Protein AF-A0AA43K1E4-F1 (afdb_monomer_lite)

Sequence (197 aa):
INSNIDTAKVNEFQYQEQDDVAFSGDAFDSFEFHWQASVEESQSRRTTDNYVPTGTFVTAVITGGADANGGVSGQGDTSPIVFQTINQGILPNGEQSKLKNCTITGAVYGEISSSRGVARTNRMSCIHPNGDILDIPVNATVFNFGRNGIRGTTIMKNGKIVQMAGIAGILQGVGDAGKALAQTTTPTALGPSQSIN

InterPro domains:
  IPR005498 Type IV secretion system, VirB10/TraB/TrbI [PF03743] (51-189)

Foldseek 3Di:
DDDDDDDPDDDPPDDPPPPDDDDDPDDDDPPPPDPPPPPPPPPPPDDLAHDADPPWDFDKDWPADDDFAQDPCSVVVWAKTKIFTDAQIAGPPGDGHNRHGKMWIWTWHDHLVQQFIWTFTFWIWDQDPVRDIDIDGDGDFDDDPHDTGDHHDDDDPCVVVVVVVVVVVVVVVVVVVVQVVQWDWDDDPVGTDTDGD

pLDDT: mean 78.71, std 19.06, range [37.16, 97.75]

Structure (mmCIF, N/CA/C/O backbone):
data_AF-A0AA43K1E4-F1
#
_entry.id   AF-A0AA43K1E4-F1
#
loop_
_atom_site.group_PDB
_atom_site.id
_atom_site.type_symbol
_atom_site.label_atom_id
_atom_site.label_alt_id
_atom_site.label_comp_id
_atom_site.label_asym_id
_atom_site.label_entity_id
_atom_site.label_seq_id
_atom_site.pdbx_PDB_ins_code
_atom_site.Cartn_x
_atom_site.Cartn_y
_atom_site.Cartn_z
_atom_site.occupancy
_atom_site.B_iso_or_equiv
_atom_site.auth_seq_id
_atom_site.auth_comp_id
_atom_site.auth_asym_id
_atom_site.auth_atom_id
_atom_site.pdbx_PDB_model_num
ATOM 1 N N . ILE A 1 1 ? -27.049 -52.211 -7.136 1.00 38.72 1 ILE A N 1
ATOM 2 C CA . ILE A 1 1 ? -25.935 -51.356 -7.609 1.00 38.72 1 ILE A CA 1
ATOM 3 C C . ILE A 1 1 ? -26.463 -49.932 -7.616 1.00 38.72 1 ILE A C 1
ATOM 5 O O . ILE A 1 1 ? -27.485 -49.689 -8.241 1.00 38.72 1 ILE A O 1
ATOM 9 N N . ASN A 1 2 ? -25.842 -49.065 -6.818 1.00 38.34 2 ASN A N 1
ATOM 10 C CA . ASN A 1 2 ? -26.151 -47.640 -6.704 1.00 38.34 2 ASN A CA 1
ATOM 11 C C . ASN A 1 2 ? -25.855 -46.894 -8.009 1.00 38.34 2 ASN A C 1
ATOM 13 O O . ASN A 1 2 ? -24.824 -47.172 -8.617 1.00 38.34 2 ASN A O 1
ATOM 17 N N . SER A 1 3 ? -26.638 -45.856 -8.307 1.00 40.12 3 SER A N 1
ATOM 18 C CA . SER A 1 3 ? -26.100 -44.537 -8.678 1.00 40.12 3 SER A CA 1
ATOM 19 C C . SER A 1 3 ? -27.209 -43.482 -8.692 1.00 40.12 3 SER A C 1
ATOM 21 O O . SER A 1 3 ? -28.172 -43.586 -9.445 1.00 40.12 3 SER A O 1
ATOM 23 N N . ASN A 1 4 ? -27.024 -42.482 -7.832 1.00 42.44 4 ASN A N 1
ATOM 24 C CA . ASN A 1 4 ? -27.695 -41.186 -7.790 1.00 42.44 4 ASN A CA 1
ATOM 25 C C . ASN A 1 4 ? -27.684 -40.468 -9.153 1.00 42.44 4 ASN A C 1
ATOM 27 O O . ASN A 1 4 ? -26.753 -40.693 -9.924 1.00 42.44 4 ASN A O 1
ATOM 31 N N . ILE A 1 5 ? -28.628 -39.536 -9.359 1.00 43.25 5 ILE A N 1
ATOM 32 C CA . ILE A 1 5 ? -28.413 -38.112 -9.723 1.00 43.25 5 ILE A CA 1
ATOM 33 C C . ILE A 1 5 ? -29.683 -37.520 -10.386 1.00 43.25 5 ILE A C 1
ATOM 35 O O . ILE A 1 5 ? -30.183 -38.031 -11.381 1.00 43.25 5 ILE A O 1
ATOM 39 N N . ASP A 1 6 ? -30.150 -36.425 -9.779 1.00 47.50 6 ASP A N 1
ATOM 40 C CA . ASP A 1 6 ? -30.900 -35.274 -10.306 1.00 47.50 6 ASP A CA 1
ATOM 41 C C . ASP A 1 6 ? -32.267 -35.422 -10.989 1.00 47.50 6 ASP A C 1
ATOM 43 O O . ASP A 1 6 ? -32.388 -35.616 -12.196 1.00 47.50 6 ASP A O 1
ATOM 47 N N . THR A 1 7 ? -33.315 -35.063 -10.236 1.00 44.91 7 THR A N 1
ATOM 48 C CA . THR A 1 7 ? -34.358 -34.130 -10.727 1.00 44.91 7 THR A CA 1
ATOM 49 C C . THR A 1 7 ? -35.096 -33.423 -9.579 1.00 44.91 7 THR A C 1
ATOM 51 O O . THR A 1 7 ? -36.305 -33.237 -9.603 1.00 44.91 7 THR A O 1
ATOM 54 N N . ALA A 1 8 ? -34.376 -32.988 -8.542 1.00 44.41 8 ALA A N 1
ATOM 55 C CA . ALA A 1 8 ? -34.944 -32.151 -7.482 1.00 44.41 8 ALA A CA 1
ATOM 56 C C . ALA A 1 8 ? -34.732 -30.660 -7.797 1.00 44.41 8 ALA A C 1
ATOM 58 O O . ALA A 1 8 ? -34.004 -29.989 -7.079 1.00 44.41 8 ALA A O 1
ATOM 59 N N . LYS A 1 9 ? -35.307 -30.158 -8.901 1.00 51.56 9 LYS A N 1
ATOM 60 C CA . LYS A 1 9 ? -35.463 -28.714 -9.191 1.00 51.56 9 LYS A CA 1
ATOM 61 C C . LYS A 1 9 ? -36.502 -28.463 -10.284 1.00 51.56 9 LYS A C 1
ATOM 63 O O . LYS A 1 9 ? -36.164 -27.955 -11.343 1.00 51.56 9 LYS A O 1
ATOM 68 N N . VAL A 1 10 ? -37.767 -28.777 -10.034 1.00 48.47 10 VAL A N 1
ATOM 69 C CA . VAL A 1 10 ? -38.893 -28.090 -10.688 1.00 48.47 10 VAL A CA 1
ATOM 70 C C . VAL A 1 10 ? -40.085 -28.241 -9.742 1.00 48.47 10 VAL A C 1
ATOM 72 O O . VAL A 1 10 ? -40.329 -29.359 -9.307 1.00 48.47 10 VAL A O 1
ATOM 75 N N . ASN A 1 11 ? -40.800 -27.155 -9.437 1.00 45.56 11 ASN A N 1
ATOM 76 C CA . ASN A 1 11 ? -42.054 -27.080 -8.651 1.00 45.56 11 ASN A CA 1
ATOM 77 C C . ASN A 1 11 ? -41.969 -26.462 -7.246 1.00 45.56 11 ASN A C 1
ATOM 79 O O . ASN A 1 11 ? -42.613 -26.945 -6.323 1.00 45.56 11 ASN A O 1
ATOM 83 N N . GLU A 1 12 ? -41.289 -25.325 -7.098 1.00 47.53 12 GLU A N 1
ATOM 84 C CA . GLU A 1 12 ? -41.555 -24.426 -5.962 1.00 47.53 12 GLU A CA 1
ATOM 85 C C . GLU A 1 12 ? -41.730 -22.978 -6.446 1.00 47.53 12 GLU A C 1
ATOM 87 O O . GLU A 1 12 ? -41.020 -22.062 -6.059 1.00 47.53 12 GLU A O 1
ATOM 92 N N . PHE A 1 13 ? -42.666 -22.795 -7.382 1.00 46.16 13 PHE A N 1
ATOM 93 C CA . PHE A 1 13 ? -43.252 -21.496 -7.751 1.00 46.16 13 PHE A CA 1
ATOM 94 C C . PHE A 1 13 ? -44.750 -21.663 -8.055 1.00 46.16 13 PHE A C 1
ATOM 96 O O . PHE A 1 13 ? -45.282 -21.083 -9.000 1.00 46.16 13 PHE A O 1
ATOM 103 N N . GLN A 1 14 ? -45.436 -22.523 -7.303 1.00 37.16 14 GLN A N 1
ATOM 104 C CA . GLN A 1 14 ? -46.893 -22.606 -7.351 1.00 37.16 14 GLN A CA 1
ATOM 105 C C . GLN A 1 14 ? -47.424 -21.768 -6.191 1.00 37.16 14 GLN A C 1
ATOM 107 O O . GLN A 1 14 ? -47.248 -22.124 -5.029 1.00 37.16 14 GLN A O 1
ATOM 112 N N . TYR A 1 15 ? -48.020 -20.625 -6.521 1.00 47.44 15 TYR A N 1
ATOM 113 C CA . TYR A 1 15 ? -48.867 -19.883 -5.598 1.00 47.44 15 TYR A CA 1
ATOM 114 C C . TYR A 1 15 ? -50.029 -20.814 -5.236 1.00 47.44 15 TYR A C 1
ATOM 116 O O . TYR A 1 15 ? -50.791 -21.201 -6.120 1.00 47.44 15 TYR A O 1
ATOM 124 N N . GLN A 1 16 ? -50.122 -21.248 -3.978 1.00 45.62 16 GLN A N 1
ATOM 125 C CA . GLN A 1 16 ? -51.348 -21.879 -3.505 1.00 45.62 16 GLN A CA 1
ATOM 126 C C . GLN A 1 16 ? -52.361 -20.751 -3.327 1.00 45.62 16 GLN A C 1
ATOM 128 O O . GLN A 1 16 ? -52.255 -19.974 -2.379 1.00 45.62 16 GLN A O 1
ATOM 133 N N . GLU A 1 17 ? -53.291 -20.616 -4.276 1.00 47.84 17 GLU A N 1
ATOM 134 C CA . GLU A 1 17 ? -54.529 -19.884 -4.021 1.00 47.84 17 GLU A CA 1
ATOM 135 C C . GLU A 1 17 ? -55.158 -20.504 -2.774 1.00 47.84 17 GLU A C 1
ATOM 137 O O . GLU A 1 17 ? -55.400 -21.708 -2.703 1.00 47.84 17 GLU A O 1
ATOM 142 N N . GLN A 1 18 ? -55.287 -19.690 -1.733 1.00 51.44 18 GLN A N 1
ATOM 143 C CA . GLN A 1 18 ? -55.872 -20.105 -0.474 1.00 51.44 18 GLN A CA 1
ATOM 144 C C . GLN A 1 18 ? -57.382 -20.208 -0.712 1.00 51.44 18 GLN A C 1
ATOM 146 O O . GLN A 1 18 ? -58.071 -19.191 -0.751 1.00 51.44 18 GLN A O 1
ATOM 151 N N . ASP A 1 19 ? -57.855 -21.432 -0.955 1.00 42.94 19 ASP A N 1
ATOM 152 C CA . ASP A 1 19 ? -59.267 -21.743 -1.171 1.00 42.94 19 ASP A CA 1
ATOM 153 C C . ASP A 1 19 ? -60.131 -21.236 0.001 1.00 42.94 19 ASP A C 1
ATOM 155 O O . ASP A 1 19 ? -59.928 -21.603 1.160 1.00 42.94 19 ASP A O 1
ATOM 159 N N . ASP A 1 20 ? -61.085 -20.376 -0.358 1.00 50.62 20 ASP A N 1
ATOM 160 C CA . ASP A 1 20 ? -62.376 -20.085 0.269 1.00 50.62 20 ASP A CA 1
ATOM 161 C C . ASP A 1 20 ? -62.483 -20.178 1.801 1.00 50.62 20 ASP A C 1
ATOM 163 O O . ASP A 1 20 ? -62.858 -21.205 2.374 1.00 50.62 20 ASP A O 1
ATOM 167 N N . VAL A 1 21 ? -62.345 -19.031 2.474 1.00 49.06 21 VAL A N 1
ATOM 168 C CA . VAL A 1 21 ? -62.932 -18.841 3.810 1.00 49.06 21 VAL A CA 1
ATOM 169 C C . VAL A 1 21 ? -64.286 -18.151 3.654 1.00 49.06 21 VAL A C 1
ATOM 171 O O . VAL A 1 21 ? -64.379 -16.976 3.304 1.00 49.06 21 VAL A O 1
ATOM 174 N N . ALA A 1 22 ? -65.358 -18.913 3.874 1.00 48.06 22 ALA A N 1
ATOM 175 C CA . ALA A 1 22 ? -66.733 -18.433 3.807 1.00 48.06 22 ALA A CA 1
ATOM 176 C C . ALA A 1 22 ? -66.974 -17.283 4.804 1.00 48.06 22 ALA A C 1
ATOM 178 O O . ALA A 1 22 ? -66.855 -17.457 6.017 1.00 48.06 22 ALA A O 1
ATOM 179 N N . PHE A 1 23 ? -67.353 -16.111 4.292 1.00 47.28 23 PHE A N 1
ATOM 180 C CA . PHE A 1 23 ? -67.726 -14.952 5.100 1.00 47.28 23 PHE A CA 1
ATOM 181 C C . PHE A 1 23 ? -69.110 -15.148 5.743 1.00 47.28 23 PHE A C 1
ATOM 183 O O . PHE A 1 23 ? -70.106 -15.300 5.033 1.00 47.28 23 PHE A O 1
ATOM 190 N N . SER A 1 24 ? -69.202 -15.055 7.075 1.00 51.06 24 SER A N 1
ATOM 191 C CA . SER A 1 24 ? -70.458 -14.709 7.755 1.00 51.06 24 SER A CA 1
ATOM 192 C C . SER A 1 24 ? -70.462 -13.211 8.051 1.00 51.06 24 SER A C 1
ATOM 194 O O . SER A 1 24 ? -69.537 -12.711 8.691 1.00 51.06 24 SER A O 1
ATOM 196 N N . GLY A 1 25 ? -71.485 -12.498 7.574 1.00 54.50 25 GLY A N 1
ATOM 197 C CA . GLY A 1 25 ? -71.671 -11.072 7.840 1.00 54.50 25 GLY A CA 1
ATOM 198 C C . GLY A 1 25 ? -71.693 -10.770 9.341 1.00 54.50 25 GLY A C 1
ATOM 199 O O . GLY A 1 25 ? -72.288 -11.530 10.098 1.00 54.50 25 GLY A O 1
ATOM 200 N N . ASP A 1 26 ? -71.032 -9.669 9.712 1.00 54.19 26 ASP A N 1
ATOM 201 C CA . ASP A 1 26 ? -70.946 -9.029 11.042 1.00 54.19 26 ASP A CA 1
ATOM 202 C C . ASP A 1 26 ? -69.597 -9.102 11.786 1.00 54.19 26 ASP A C 1
ATOM 204 O O . ASP A 1 26 ? -69.543 -8.849 12.988 1.00 54.19 26 ASP A O 1
ATOM 208 N N . ALA A 1 27 ? -68.473 -9.316 11.095 1.00 49.31 27 ALA A N 1
ATOM 209 C CA . ALA A 1 27 ? -67.148 -9.102 11.691 1.00 49.31 27 ALA A CA 1
ATOM 210 C C . ALA A 1 27 ? -66.290 -8.124 10.873 1.00 49.31 27 ALA A C 1
ATOM 212 O O . ALA A 1 27 ? -66.043 -8.332 9.686 1.00 49.31 27 ALA A O 1
ATOM 213 N N . PHE A 1 28 ? -65.812 -7.059 11.526 1.00 45.66 28 PHE A N 1
ATOM 214 C CA . PHE A 1 28 ? -64.661 -6.292 11.053 1.00 45.66 28 PHE A CA 1
ATOM 215 C C . PHE A 1 28 ? -63.404 -7.090 11.405 1.00 45.66 28 PHE A C 1
ATOM 217 O O . PHE A 1 28 ? -63.053 -7.181 12.580 1.00 45.66 28 PHE A O 1
ATOM 224 N N . ASP A 1 29 ? -62.749 -7.677 10.407 1.00 48.00 29 ASP A N 1
ATOM 225 C CA . ASP A 1 29 ? -61.463 -8.344 10.602 1.00 48.00 29 ASP A CA 1
ATOM 226 C C . ASP A 1 29 ? -60.344 -7.300 10.495 1.00 48.00 29 ASP A C 1
ATOM 228 O O . ASP A 1 29 ? -60.028 -6.793 9.415 1.00 48.00 29 ASP A O 1
ATOM 232 N N . SER A 1 30 ? -59.798 -6.887 11.639 1.00 54.16 30 SER A N 1
ATOM 233 C CA . SER A 1 30 ? -58.588 -6.074 11.668 1.00 54.16 30 SER A CA 1
ATOM 234 C C . SER A 1 30 ? -57.401 -7.004 11.467 1.00 54.16 30 SER A C 1
ATOM 236 O O . SER A 1 30 ? -56.910 -7.607 12.421 1.00 54.16 30 SER A O 1
ATOM 238 N N . PHE A 1 31 ? -56.914 -7.106 10.235 1.00 53.62 31 PHE A N 1
ATOM 239 C CA . PHE A 1 31 ? -55.598 -7.679 10.003 1.00 53.62 31 PHE A CA 1
ATOM 240 C C . PHE A 1 31 ? -54.559 -6.729 10.613 1.00 53.62 31 PHE A C 1
ATOM 242 O O . PHE A 1 31 ? -54.219 -5.680 10.064 1.00 53.62 31 PHE A O 1
ATOM 249 N N . GLU A 1 32 ? -54.073 -7.069 11.803 1.00 51.00 32 GLU A N 1
ATOM 250 C CA . GLU A 1 32 ? -52.884 -6.434 12.348 1.00 51.00 32 GLU A CA 1
ATOM 251 C C . GLU A 1 32 ? -51.704 -6.923 11.507 1.00 51.00 32 GLU A C 1
ATOM 253 O O . GLU A 1 32 ? -51.297 -8.084 11.576 1.00 51.00 32 GLU A O 1
ATOM 258 N N . PHE A 1 33 ? -51.205 -6.043 10.634 1.00 44.28 33 PHE A N 1
ATOM 259 C CA . PHE A 1 33 ? -50.004 -6.289 9.843 1.00 44.28 33 PHE A CA 1
ATOM 260 C C . PHE A 1 33 ? -48.807 -6.427 10.790 1.00 44.28 33 PHE A C 1
ATOM 262 O O . PHE A 1 33 ? -48.067 -5.477 11.044 1.00 44.28 33 PHE A O 1
ATOM 269 N N . HIS A 1 34 ? -48.586 -7.633 11.299 1.00 43.53 34 HIS A N 1
ATOM 270 C CA . HIS A 1 34 ? -47.305 -8.001 11.867 1.00 43.53 34 HIS A CA 1
ATOM 271 C C . HIS A 1 34 ? -46.359 -8.305 10.714 1.00 43.53 34 HIS A C 1
ATOM 273 O O . HIS A 1 34 ? -46.338 -9.408 10.171 1.00 43.53 34 HIS A O 1
ATOM 279 N N . TRP A 1 35 ? -45.551 -7.308 10.355 1.00 55.84 35 TRP A N 1
ATOM 280 C CA . TRP A 1 35 ? -44.313 -7.548 9.627 1.00 55.84 35 TRP A CA 1
ATOM 281 C C . TRP A 1 35 ? -43.439 -8.479 10.474 1.00 55.84 35 TRP A C 1
ATOM 283 O O . TRP A 1 35 ? -42.699 -8.042 11.354 1.00 55.84 35 TRP A O 1
ATOM 293 N N . GLN A 1 36 ? -43.536 -9.784 10.233 1.00 57.44 36 GLN A N 1
ATOM 294 C CA . GLN A 1 36 ? -42.493 -10.715 10.629 1.00 57.44 36 GLN A CA 1
ATOM 295 C C . GLN A 1 36 ? -41.371 -10.518 9.624 1.00 57.44 36 GLN A C 1
ATOM 297 O O . GLN A 1 36 ? -41.364 -11.122 8.554 1.00 57.44 36 GLN A O 1
ATOM 302 N N . ALA A 1 37 ? -40.461 -9.599 9.953 1.00 48.97 37 ALA A N 1
ATOM 303 C CA . ALA A 1 37 ? -39.182 -9.504 9.276 1.00 48.97 37 ALA A CA 1
ATOM 304 C C . ALA A 1 37 ? -38.601 -10.921 9.213 1.00 48.97 37 ALA A C 1
ATOM 306 O O . ALA A 1 37 ? -38.343 -11.547 10.246 1.00 48.97 37 ALA A O 1
ATOM 307 N N . SER A 1 38 ? -38.470 -11.456 8.000 1.00 55.22 38 SER A N 1
ATOM 308 C CA . SER A 1 38 ? -37.772 -12.713 7.783 1.00 55.22 38 SER A CA 1
ATOM 309 C C . SER A 1 38 ? -36.372 -12.582 8.376 1.00 55.22 38 SER A C 1
ATOM 311 O O . SER A 1 38 ? -35.764 -11.514 8.322 1.00 55.22 38 SER A O 1
ATOM 313 N N . VAL A 1 39 ? -35.873 -13.677 8.935 1.00 55.81 39 VAL A N 1
ATOM 314 C CA . VAL A 1 39 ? -34.686 -13.842 9.800 1.00 55.81 39 VAL A CA 1
ATOM 315 C C . VAL A 1 39 ? -33.350 -13.311 9.208 1.00 55.81 39 VAL A C 1
ATOM 317 O O . VAL A 1 39 ? -32.292 -13.449 9.810 1.00 55.81 39 VAL A O 1
ATOM 320 N N . GLU A 1 40 ? -33.383 -12.662 8.045 1.00 56.00 40 GLU A N 1
ATOM 321 C CA . GLU A 1 40 ? -32.270 -12.053 7.310 1.00 56.00 40 GLU A CA 1
ATOM 322 C C . GLU A 1 40 ? -32.086 -10.541 7.596 1.00 56.00 40 GLU A C 1
ATOM 324 O O . GLU A 1 40 ? -31.028 -9.978 7.318 1.00 56.00 40 GLU A O 1
ATOM 329 N N . GLU A 1 41 ? -33.064 -9.872 8.224 1.00 49.34 41 GLU A N 1
ATOM 330 C CA . GLU A 1 41 ? -33.033 -8.420 8.495 1.00 49.34 41 GLU A CA 1
ATOM 331 C C . GLU A 1 41 ? -32.633 -8.051 9.938 1.00 49.34 41 GLU A C 1
ATOM 333 O O . GLU A 1 41 ? -32.866 -6.942 10.407 1.00 49.34 41 GLU A O 1
ATOM 338 N N . SER A 1 42 ? -31.956 -8.941 10.668 1.00 47.75 42 SER A N 1
ATOM 339 C CA . SER A 1 42 ? -31.134 -8.517 11.810 1.00 47.75 42 SER A CA 1
ATOM 340 C C . SER A 1 42 ? -29.688 -8.316 11.356 1.00 47.75 42 SER A C 1
ATOM 342 O O . SER A 1 42 ? -28.760 -8.931 11.886 1.00 47.75 42 SER A O 1
ATOM 344 N N . GLN A 1 43 ? -29.457 -7.457 10.357 1.00 60.03 43 GLN A N 1
ATOM 345 C CA . GLN A 1 43 ? -28.116 -6.904 10.181 1.00 60.03 43 GLN A CA 1
ATOM 346 C C . GLN A 1 43 ? -27.775 -6.192 11.486 1.00 60.03 43 GLN A C 1
ATOM 348 O O . GLN A 1 43 ? -28.353 -5.151 11.804 1.00 60.03 43 GLN A O 1
ATOM 353 N N . SER A 1 44 ? -26.881 -6.791 12.279 1.00 65.94 44 SER A N 1
ATOM 354 C CA . SER A 1 44 ? -26.400 -6.201 13.522 1.00 65.94 44 SER A CA 1
ATOM 355 C C . SER A 1 44 ? -26.070 -4.741 13.249 1.00 65.94 44 SER A C 1
ATOM 357 O O . SER A 1 44 ? -25.329 -4.451 12.303 1.00 65.94 44 SER A O 1
ATOM 359 N N . ARG A 1 45 ? -26.648 -3.828 14.035 1.00 81.06 45 ARG A N 1
ATOM 360 C CA . ARG A 1 45 ? -26.408 -2.391 13.895 1.00 81.06 45 ARG A CA 1
ATOM 361 C C . ARG A 1 45 ? -24.909 -2.156 13.694 1.00 81.06 45 ARG A C 1
ATOM 363 O O . ARG A 1 45 ? -24.099 -2.660 14.474 1.00 81.06 45 ARG A O 1
ATOM 370 N N . ARG A 1 46 ? -24.539 -1.424 12.641 1.00 86.00 46 ARG A N 1
ATOM 371 C CA . ARG A 1 46 ? -23.140 -1.039 12.422 1.00 86.00 46 ARG A CA 1
ATOM 372 C C . ARG A 1 46 ? -22.714 -0.127 13.565 1.00 86.00 46 ARG A C 1
ATOM 374 O O . ARG A 1 46 ? -23.355 0.890 13.823 1.00 86.00 46 ARG A O 1
ATOM 381 N N . THR A 1 47 ? -21.652 -0.510 14.244 1.00 86.25 47 THR A N 1
ATOM 382 C CA . THR A 1 47 ? -21.020 0.230 15.328 1.00 86.25 47 THR A CA 1
ATOM 383 C C . THR A 1 47 ? -19.549 0.435 14.993 1.00 86.25 47 THR A C 1
ATOM 385 O O . THR A 1 47 ? -18.999 -0.189 14.084 1.00 86.25 47 THR A O 1
ATOM 388 N N . THR A 1 48 ? -18.888 1.303 15.751 1.00 84.00 48 THR A N 1
ATOM 389 C CA . THR A 1 48 ? -17.434 1.501 15.670 1.00 84.00 48 THR A CA 1
ATOM 390 C C . THR A 1 48 ? -16.646 0.220 15.971 1.00 84.00 48 THR A C 1
ATOM 392 O O . THR A 1 48 ? -15.498 0.093 15.551 1.00 84.00 48 THR A O 1
ATOM 395 N N . ASP A 1 49 ? -17.262 -0.754 16.648 1.00 82.75 49 ASP A N 1
ATOM 396 C CA . ASP A 1 49 ? -16.641 -2.031 16.989 1.00 82.75 49 ASP A CA 1
ATOM 397 C C . ASP A 1 49 ? -16.663 -3.066 15.860 1.00 82.75 49 ASP A C 1
ATOM 399 O O . ASP A 1 49 ? -15.794 -3.937 15.849 1.00 82.75 49 ASP A O 1
ATOM 403 N N . ASN A 1 50 ? -17.638 -3.000 14.946 1.00 84.12 50 ASN A N 1
ATOM 404 C CA . ASN A 1 50 ? -17.873 -4.039 13.934 1.00 84.12 50 ASN A CA 1
ATOM 405 C C . ASN A 1 50 ? -17.827 -3.534 12.482 1.00 84.12 50 ASN A C 1
ATOM 407 O O . ASN A 1 50 ? -17.967 -4.334 11.556 1.00 84.12 50 ASN A O 1
ATOM 411 N N . TYR A 1 51 ? -17.645 -2.228 12.260 1.00 87.50 51 TYR A N 1
ATOM 412 C CA . TYR A 1 51 ? -17.684 -1.646 10.924 1.00 87.50 51 TYR A CA 1
ATOM 413 C C . TYR A 1 51 ? -16.659 -0.526 10.737 1.00 87.50 51 TYR A C 1
ATOM 415 O O . TYR A 1 51 ? -16.574 0.410 11.531 1.00 87.50 51 TYR A O 1
ATOM 423 N N . VAL A 1 52 ? -15.918 -0.596 9.628 1.00 91.06 52 VAL A N 1
ATOM 424 C CA . VAL A 1 52 ? -14.995 0.456 9.188 1.00 91.06 52 VAL A CA 1
ATOM 425 C C . VAL A 1 52 ? -15.626 1.204 8.008 1.00 91.06 52 VAL A C 1
ATOM 427 O O . VAL A 1 52 ? -15.615 0.691 6.887 1.00 91.06 52 VAL A O 1
ATOM 430 N N . PRO A 1 53 ? -16.205 2.397 8.223 1.00 91.31 53 PRO A N 1
ATOM 431 C CA . PRO A 1 53 ? -16.775 3.204 7.150 1.00 91.31 53 PRO A CA 1
ATOM 432 C C . PRO A 1 53 ? -15.721 3.753 6.182 1.00 91.31 53 PRO A C 1
ATOM 434 O O . PRO A 1 53 ? -14.545 3.937 6.516 1.00 91.31 53 PRO A O 1
ATOM 437 N N . THR A 1 54 ? -16.181 4.105 4.980 1.00 91.00 54 THR A N 1
ATOM 438 C CA . THR A 1 54 ? -15.408 4.887 4.009 1.00 91.00 54 THR A CA 1
ATOM 439 C C . THR A 1 54 ? -14.960 6.219 4.618 1.00 91.00 54 THR A C 1
ATOM 441 O O . THR A 1 54 ? -15.671 6.822 5.417 1.00 91.00 54 THR A O 1
ATOM 444 N N . GLY A 1 55 ? -13.768 6.684 4.239 1.00 89.31 55 GLY A N 1
ATOM 445 C CA . GLY 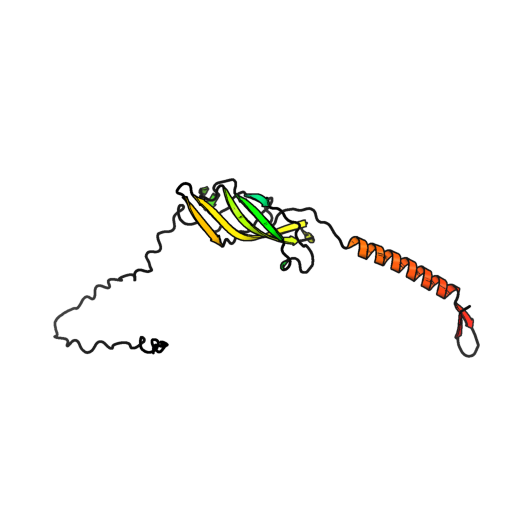A 1 55 ? -13.165 7.900 4.795 1.00 89.31 55 GLY A CA 1
ATOM 446 C C . GLY A 1 55 ? -12.323 7.658 6.049 1.00 89.31 55 GLY A C 1
ATOM 447 O O . GLY A 1 55 ? -11.618 8.566 6.482 1.00 89.31 55 GLY A O 1
ATOM 448 N N . THR A 1 56 ? -12.327 6.435 6.586 1.00 94.56 56 THR A N 1
ATOM 449 C CA . THR A 1 56 ? -11.349 6.017 7.595 1.00 94.56 56 THR A CA 1
ATOM 450 C C . THR A 1 56 ? -9.943 6.084 7.013 1.00 94.56 56 THR A C 1
ATOM 452 O O . THR A 1 56 ? -9.692 5.564 5.924 1.00 94.56 56 THR A O 1
ATOM 455 N N . PHE A 1 57 ? -9.010 6.682 7.750 1.00 95.12 57 PHE A N 1
ATOM 456 C CA . PHE A 1 57 ? -7.603 6.709 7.367 1.00 95.12 57 PHE A CA 1
ATOM 457 C C . PHE A 1 57 ? -6.723 6.148 8.479 1.00 95.12 57 PHE A C 1
ATOM 459 O O . PHE A 1 57 ? -6.993 6.303 9.668 1.00 95.12 57 PHE A O 1
ATOM 466 N N . VAL A 1 58 ? -5.648 5.480 8.079 1.00 96.56 58 VAL A N 1
ATOM 467 C CA . VAL A 1 58 ? -4.685 4.848 8.980 1.00 96.56 58 VAL A CA 1
ATOM 468 C C . VAL A 1 58 ? -3.285 5.131 8.461 1.00 96.56 58 VAL A C 1
ATOM 470 O O . VAL A 1 58 ? -3.050 5.155 7.250 1.00 96.56 58 VAL A O 1
ATOM 473 N N . THR A 1 59 ? -2.348 5.366 9.373 1.00 96.88 59 THR A N 1
ATOM 474 C CA . THR A 1 59 ? -0.943 5.517 8.997 1.00 96.88 59 THR A CA 1
ATOM 475 C C . THR A 1 59 ? -0.315 4.135 8.930 1.00 96.88 59 THR A C 1
ATOM 477 O O . THR A 1 59 ? -0.478 3.328 9.849 1.00 96.88 59 THR A O 1
ATOM 480 N N . ALA A 1 60 ? 0.429 3.866 7.861 1.00 96.69 60 ALA A N 1
ATOM 481 C CA . ALA A 1 60 ? 1.120 2.603 7.666 1.00 96.69 60 ALA A CA 1
ATOM 482 C C . ALA A 1 60 ? 2.567 2.814 7.215 1.00 96.69 60 ALA A C 1
ATOM 484 O O . ALA A 1 60 ? 2.896 3.808 6.567 1.00 96.69 60 ALA A O 1
ATOM 485 N N . VAL A 1 61 ? 3.419 1.855 7.563 1.00 96.88 61 VAL A N 1
ATOM 486 C CA . VAL A 1 61 ? 4.793 1.734 7.077 1.00 96.88 61 VAL A CA 1
ATOM 487 C C . VAL A 1 61 ? 4.854 0.655 6.005 1.00 96.88 61 VAL A C 1
ATOM 489 O O . VAL A 1 61 ? 4.112 -0.322 6.056 1.00 96.88 61 VAL A O 1
ATOM 492 N N . ILE A 1 62 ? 5.734 0.827 5.025 1.00 96.94 62 ILE A N 1
ATOM 493 C CA . ILE A 1 62 ? 5.970 -0.186 3.993 1.00 96.94 62 ILE A CA 1
ATOM 494 C C . ILE A 1 62 ? 6.940 -1.207 4.580 1.00 96.94 62 ILE A C 1
ATOM 496 O O . ILE A 1 62 ? 8.080 -0.863 4.884 1.00 96.94 62 ILE A O 1
ATOM 500 N N . THR A 1 63 ? 6.487 -2.443 4.762 1.00 96.62 63 THR A N 1
ATOM 501 C CA . THR A 1 63 ? 7.310 -3.540 5.294 1.00 96.62 63 THR A CA 1
ATOM 502 C C . THR A 1 63 ? 7.919 -4.394 4.191 1.00 96.62 63 THR A C 1
ATOM 504 O O . THR A 1 63 ? 9.014 -4.917 4.364 1.00 96.62 63 THR A O 1
ATOM 507 N N . GLY A 1 64 ? 7.250 -4.489 3.042 1.00 95.62 64 GLY A N 1
ATOM 508 C CA . GLY A 1 64 ? 7.778 -5.110 1.830 1.00 95.62 64 GLY A CA 1
ATOM 509 C C . GLY A 1 64 ? 7.631 -4.147 0.664 1.00 95.62 64 GLY A C 1
ATOM 510 O O . GLY A 1 64 ? 6.524 -3.969 0.166 1.00 95.62 64 GLY A O 1
ATOM 511 N N . GLY A 1 65 ? 8.723 -3.490 0.268 1.00 92.75 65 GLY A N 1
ATOM 512 C CA . GLY A 1 65 ? 8.756 -2.596 -0.891 1.00 92.75 65 GLY A CA 1
ATOM 513 C C . GLY A 1 65 ? 9.006 -3.346 -2.200 1.00 92.75 65 GLY A C 1
ATOM 514 O O . GLY A 1 65 ? 9.446 -4.493 -2.187 1.00 92.75 65 GLY A O 1
ATOM 515 N N . ALA A 1 66 ? 8.763 -2.679 -3.327 1.00 91.25 66 ALA A N 1
ATOM 516 C CA . ALA A 1 66 ? 9.071 -3.221 -4.643 1.00 91.25 66 ALA A CA 1
ATOM 517 C C . ALA A 1 66 ? 9.413 -2.130 -5.659 1.00 91.25 66 ALA A C 1
ATOM 519 O O . ALA A 1 66 ? 8.925 -1.000 -5.569 1.00 91.25 66 ALA A O 1
ATOM 520 N N . ASP A 1 67 ? 10.204 -2.511 -6.660 1.00 92.25 67 ASP A N 1
ATOM 521 C CA . ASP A 1 67 ? 10.403 -1.717 -7.867 1.00 92.25 67 ASP A CA 1
ATOM 522 C C . ASP A 1 67 ? 9.162 -1.840 -8.753 1.00 92.25 67 ASP A C 1
ATOM 524 O O . ASP A 1 67 ? 8.796 -2.932 -9.192 1.00 92.25 67 ASP A O 1
ATOM 528 N N . ALA A 1 68 ? 8.496 -0.716 -9.001 1.00 94.12 68 ALA A N 1
ATOM 529 C CA . ALA A 1 68 ? 7.256 -0.680 -9.766 1.00 94.12 68 ALA A CA 1
ATOM 530 C C . ALA A 1 68 ? 7.525 -0.422 -11.258 1.00 94.12 68 ALA A C 1
ATOM 532 O O . ALA A 1 68 ? 8.311 0.463 -11.612 1.00 94.12 68 ALA A O 1
ATOM 533 N N . ASN A 1 69 ? 6.840 -1.150 -12.145 1.00 92.56 69 ASN A N 1
ATOM 534 C CA . ASN A 1 69 ? 6.925 -0.900 -13.582 1.00 92.56 69 ASN A CA 1
ATOM 535 C C . ASN A 1 69 ? 6.188 0.402 -13.936 1.00 92.56 69 ASN A C 1
ATOM 537 O O . ASN A 1 69 ? 4.985 0.525 -13.711 1.00 92.56 69 ASN A O 1
ATOM 541 N N . GLY A 1 70 ? 6.918 1.375 -14.486 1.00 90.00 70 GLY A N 1
ATOM 542 C CA . GLY A 1 70 ? 6.373 2.652 -14.958 1.00 90.00 70 GLY A CA 1
ATOM 543 C C . GLY A 1 70 ? 6.158 2.752 -16.472 1.00 90.00 70 GLY A C 1
ATOM 544 O O . GLY A 1 70 ? 5.942 3.843 -16.992 1.00 90.00 70 GLY A O 1
ATOM 545 N N . GLY A 1 71 ? 6.284 1.649 -17.210 1.00 87.88 71 GLY A N 1
ATOM 546 C CA . GLY A 1 71 ? 6.066 1.614 -18.654 1.00 87.88 71 GLY A CA 1
ATOM 547 C C . GLY A 1 71 ? 4.602 1.824 -19.048 1.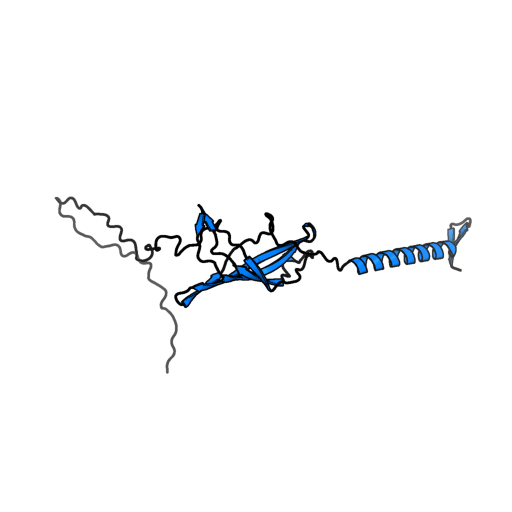00 87.88 71 GLY A C 1
ATOM 548 O O . GLY A 1 71 ? 3.702 1.833 -18.211 1.00 87.88 71 GLY A O 1
ATOM 549 N N . VAL A 1 72 ? 4.349 1.929 -20.355 1.00 85.56 72 VAL A N 1
ATOM 550 C CA . VAL A 1 72 ? 2.996 2.111 -20.923 1.00 85.56 72 VAL A CA 1
ATOM 551 C C . VAL A 1 72 ? 2.000 1.028 -20.484 1.00 85.56 72 VAL A C 1
ATOM 553 O O . VAL A 1 72 ? 0.818 1.309 -20.318 1.00 85.56 72 VAL A O 1
ATOM 556 N N . SER A 1 73 ? 2.483 -0.192 -20.239 1.00 85.25 73 SER A N 1
ATOM 557 C CA . SER A 1 73 ? 1.712 -1.340 -19.747 1.00 85.25 73 SER A CA 1
ATOM 558 C C . SER A 1 73 ? 1.894 -1.610 -18.247 1.00 85.25 73 SER A C 1
ATOM 560 O O . SER A 1 73 ? 1.430 -2.637 -17.753 1.00 85.25 73 SER A O 1
ATOM 562 N N . GLY A 1 74 ? 2.533 -0.702 -17.501 1.00 82.38 74 GLY A N 1
ATOM 563 C CA . GLY A 1 74 ? 2.859 -0.895 -16.083 1.00 82.38 74 GLY A CA 1
ATOM 564 C C . GLY A 1 74 ? 1.634 -1.131 -15.198 1.00 82.38 74 GLY A C 1
ATOM 565 O O . GLY A 1 74 ? 1.723 -1.810 -14.186 1.00 82.38 74 GLY A O 1
ATOM 566 N N . GLN A 1 75 ? 0.450 -0.663 -15.608 1.00 88.12 75 GLN A N 1
ATOM 567 C CA . GLN A 1 75 ? -0.792 -0.935 -14.878 1.00 88.12 75 GLN A CA 1
ATOM 568 C C . GLN A 1 75 ? -1.159 -2.424 -14.804 1.00 88.12 75 GLN A C 1
ATOM 570 O O . GLN A 1 75 ? -1.832 -2.799 -13.843 1.00 88.12 75 GLN A O 1
ATOM 575 N N . GLY A 1 76 ? -0.766 -3.225 -15.802 1.00 90.00 76 GLY A N 1
ATOM 576 C CA . GLY A 1 76 ? -0.984 -4.675 -15.838 1.00 90.00 76 GLY A CA 1
ATOM 577 C C . GLY A 1 76 ? 0.194 -5.482 -15.284 1.00 90.00 76 GLY A C 1
ATOM 578 O O . GLY A 1 76 ? -0.009 -6.580 -14.779 1.00 90.00 76 GLY A O 1
ATOM 579 N N . ASP A 1 77 ? 1.404 -4.923 -15.333 1.00 91.56 77 ASP A N 1
ATOM 580 C CA . ASP A 1 77 ? 2.624 -5.521 -14.784 1.00 91.56 77 ASP A CA 1
ATOM 581 C C . ASP A 1 77 ? 2.957 -4.884 -13.429 1.00 91.56 77 ASP A C 1
ATOM 583 O O . ASP A 1 77 ? 3.736 -3.935 -13.320 1.00 91.56 77 ASP A O 1
ATOM 587 N N . THR A 1 78 ? 2.265 -5.362 -12.398 1.00 94.38 78 THR A N 1
ATOM 588 C CA . THR A 1 78 ? 2.348 -4.815 -11.040 1.00 94.38 78 THR A CA 1
ATOM 589 C C . THR A 1 78 ? 3.280 -5.646 -10.164 1.00 94.38 78 THR A C 1
ATOM 591 O O . THR A 1 78 ? 3.318 -6.870 -10.263 1.00 94.38 78 THR A O 1
ATOM 594 N N . SER A 1 79 ? 3.985 -4.984 -9.251 1.00 95.56 79 SER A N 1
ATOM 595 C CA . SER A 1 79 ? 4.860 -5.644 -8.276 1.00 95.56 79 SER A CA 1
ATOM 596 C C . SER A 1 79 ? 4.161 -5.764 -6.917 1.00 95.56 79 SER A C 1
ATOM 598 O O . SER A 1 79 ? 3.414 -4.856 -6.552 1.00 95.56 79 SER A O 1
ATOM 600 N N . PRO A 1 80 ? 4.376 -6.831 -6.128 1.00 96.06 80 PRO A N 1
ATOM 601 C CA . PRO A 1 80 ? 3.745 -6.971 -4.816 1.00 96.06 80 PRO A CA 1
ATOM 602 C C . PRO A 1 80 ? 4.301 -5.952 -3.812 1.00 96.06 80 PRO A C 1
ATOM 604 O O . PRO A 1 80 ? 5.498 -5.686 -3.788 1.00 96.06 80 PRO A O 1
ATOM 607 N N . ILE A 1 81 ? 3.440 -5.402 -2.955 1.00 97.31 81 ILE A N 1
ATOM 608 C CA . ILE A 1 81 ? 3.819 -4.472 -1.882 1.00 97.31 81 ILE A CA 1
ATOM 609 C C . ILE A 1 81 ? 3.067 -4.818 -0.593 1.00 97.31 81 ILE A C 1
ATOM 611 O O . ILE A 1 81 ? 1.912 -5.252 -0.629 1.00 97.31 81 ILE A O 1
ATOM 615 N N . VAL A 1 82 ? 3.720 -4.627 0.553 1.00 97.75 82 VAL A N 1
ATOM 616 C CA . VAL A 1 82 ? 3.157 -4.933 1.874 1.00 97.75 82 VAL A CA 1
ATOM 617 C C . VAL A 1 82 ? 3.289 -3.731 2.798 1.00 97.75 82 VAL A C 1
ATOM 619 O O . VAL A 1 82 ? 4.350 -3.107 2.894 1.00 97.75 82 VAL A O 1
ATOM 622 N N . PHE A 1 83 ? 2.201 -3.434 3.499 1.00 97.75 83 PHE A N 1
ATOM 623 C CA . PHE A 1 83 ? 2.102 -2.372 4.485 1.00 97.75 83 PHE A CA 1
ATOM 624 C C . PHE A 1 83 ? 1.780 -2.947 5.859 1.00 97.75 83 PHE A C 1
ATOM 626 O O . PHE A 1 83 ? 1.027 -3.910 5.975 1.00 97.75 83 PHE A O 1
ATOM 633 N N . GLN A 1 84 ? 2.286 -2.296 6.899 1.00 97.56 84 GLN A N 1
ATOM 634 C CA . GLN A 1 84 ? 1.912 -2.539 8.284 1.00 97.56 84 GLN A CA 1
ATOM 635 C C . GLN A 1 84 ? 1.364 -1.247 8.878 1.00 97.56 84 GLN A C 1
ATOM 637 O O . GLN A 1 84 ? 2.044 -0.219 8.885 1.00 97.56 84 GLN A O 1
ATOM 642 N N . THR A 1 85 ? 0.138 -1.273 9.378 1.00 97.25 85 THR A N 1
ATOM 643 C CA . THR A 1 85 ? -0.460 -0.119 10.053 1.00 97.25 85 THR A CA 1
ATOM 644 C C . THR A 1 85 ? 0.176 0.095 11.428 1.00 97.25 85 THR A C 1
ATOM 646 O O . THR A 1 85 ? 0.468 -0.857 12.153 1.00 97.25 85 THR A O 1
ATOM 649 N N . ILE A 1 86 ? 0.387 1.355 11.811 1.00 96.94 86 ILE A N 1
ATOM 650 C CA . ILE A 1 86 ? 1.091 1.703 13.061 1.00 96.94 86 ILE A CA 1
ATOM 651 C C . ILE A 1 86 ? 0.177 2.291 14.140 1.00 96.94 86 ILE A C 1
ATOM 653 O O . ILE A 1 86 ? 0.514 2.266 15.325 1.00 96.94 86 ILE A O 1
ATOM 657 N N . ASN A 1 87 ? -0.986 2.815 13.754 1.00 95.44 87 ASN A N 1
ATOM 658 C CA . ASN A 1 87 ? -1.970 3.398 14.660 1.00 95.44 87 ASN A CA 1
ATOM 659 C C . ASN A 1 87 ? -3.335 2.719 14.511 1.00 95.44 87 ASN A C 1
ATOM 661 O O . ASN A 1 87 ? -3.536 1.878 13.643 1.00 95.44 87 ASN A O 1
ATOM 665 N N . GLN A 1 88 ? -4.261 3.069 15.403 1.00 94.06 88 GLN A N 1
ATOM 666 C CA . GLN A 1 88 ? -5.612 2.506 15.448 1.00 94.06 88 GLN A CA 1
ATOM 667 C C . GLN A 1 88 ? -6.448 2.802 14.196 1.00 94.06 88 GLN A C 1
ATOM 669 O O . GLN A 1 88 ? -7.368 2.050 13.896 1.00 94.06 88 GLN A O 1
ATOM 674 N N . GLY A 1 89 ? -6.084 3.831 13.429 1.00 94.88 89 GLY A N 1
ATOM 675 C CA . GLY A 1 89 ? -6.913 4.370 12.360 1.00 94.88 89 GLY A CA 1
ATOM 676 C C . GLY A 1 89 ? -7.997 5.283 12.924 1.00 94.88 89 GLY A C 1
ATOM 677 O O . GLY A 1 89 ? -8.513 5.049 14.012 1.00 94.88 89 GLY A O 1
ATOM 678 N N . ILE A 1 90 ? -8.311 6.337 12.184 1.00 96.25 90 ILE A N 1
ATOM 679 C CA . ILE A 1 90 ? -9.262 7.370 12.586 1.00 96.25 90 ILE A CA 1
ATOM 680 C C . ILE A 1 90 ? -10.485 7.252 11.685 1.00 96.25 90 ILE A C 1
ATOM 682 O O . ILE A 1 90 ? -10.381 7.378 10.463 1.00 96.25 90 ILE A O 1
ATOM 686 N N . LEU A 1 91 ? -11.627 6.981 12.305 1.00 96.00 91 LEU A N 1
ATOM 687 C CA . LEU A 1 91 ? -12.946 6.943 11.691 1.00 96.00 91 LEU A CA 1
ATOM 688 C C . LEU A 1 91 ? -13.471 8.375 11.452 1.00 96.00 91 LEU A C 1
ATOM 690 O O . LEU A 1 91 ? -12.970 9.340 12.045 1.00 96.00 91 LEU A O 1
ATOM 694 N N . PRO A 1 92 ? -14.517 8.544 10.621 1.00 94.06 92 PRO A N 1
ATOM 695 C CA . PRO A 1 92 ? -15.240 9.807 10.524 1.00 94.06 92 PRO A CA 1
ATOM 696 C C . PRO A 1 92 ? -15.645 10.338 11.907 1.00 94.06 92 PRO A C 1
ATOM 698 O O . PRO A 1 92 ? -15.970 9.568 12.807 1.00 94.06 92 PRO A O 1
ATOM 701 N N . ASN A 1 93 ? -15.623 11.661 12.067 1.00 93.31 93 ASN A N 1
ATOM 702 C CA . ASN A 1 93 ? -15.857 12.367 13.336 1.00 93.31 93 ASN A CA 1
ATOM 703 C C . ASN A 1 93 ? -14.814 12.118 14.445 1.00 93.31 93 ASN A C 1
ATOM 705 O O . ASN A 1 93 ? -14.996 12.608 15.554 1.00 93.31 93 ASN A O 1
ATOM 709 N N . GLY A 1 94 ? -13.698 11.441 14.151 1.00 92.25 94 GLY A N 1
ATOM 710 C CA . GLY A 1 94 ? -12.559 11.328 15.070 1.00 92.25 94 GLY A CA 1
ATOM 711 C C . GLY A 1 94 ? -12.579 10.104 15.986 1.00 92.25 94 GLY A C 1
ATOM 712 O O . GLY A 1 94 ? -11.686 9.969 16.820 1.00 92.25 94 GLY A O 1
ATOM 713 N N . GLU A 1 95 ? -13.552 9.207 15.823 1.00 93.38 95 GLU A N 1
ATOM 714 C CA . GLU A 1 95 ? -13.595 7.939 16.557 1.00 93.38 95 GLU A CA 1
ATOM 715 C C . GLU A 1 95 ? -12.409 7.036 16.185 1.00 93.38 95 GLU A C 1
ATOM 717 O O . GLU A 1 95 ? -11.897 7.078 15.064 1.00 93.38 95 GLU A O 1
ATOM 722 N N . GLN A 1 96 ? -11.957 6.201 17.118 1.00 93.00 96 GLN A N 1
ATOM 723 C CA . GLN A 1 96 ? -10.823 5.304 16.875 1.00 93.00 96 GLN A CA 1
ATOM 724 C C . GLN A 1 96 ? -11.285 3.978 16.271 1.00 93.00 96 GLN A C 1
ATOM 726 O O . GLN A 1 96 ? -12.282 3.397 16.697 1.00 93.00 96 GLN A O 1
ATOM 731 N N . SER A 1 97 ? -10.523 3.467 15.306 1.00 93.12 97 SER A N 1
ATOM 732 C CA . SER A 1 97 ? -10.715 2.125 14.758 1.00 93.12 97 SER A CA 1
ATOM 733 C C . SER A 1 97 ? -9.804 1.094 15.447 1.00 93.12 97 SER A C 1
ATOM 735 O O . SER A 1 97 ? -9.039 1.399 16.363 1.00 93.12 97 SER A O 1
ATOM 737 N N . LYS A 1 98 ? -9.884 -0.170 15.026 1.00 91.62 98 LYS A N 1
ATOM 738 C CA . LYS A 1 98 ? -9.077 -1.286 15.556 1.00 91.62 98 LYS A CA 1
ATOM 739 C C . LYS A 1 98 ? -8.058 -1.783 14.532 1.00 91.62 98 LYS A C 1
ATOM 741 O O . LYS A 1 98 ? -7.725 -2.958 14.491 1.00 91.62 98 LYS A O 1
ATOM 746 N N . LEU A 1 99 ? -7.534 -0.872 13.715 1.00 93.75 99 LEU A N 1
ATOM 747 C CA . LEU A 1 99 ? -6.644 -1.201 12.605 1.00 93.75 99 LEU A CA 1
ATOM 748 C C . LEU A 1 99 ? -5.165 -1.205 12.989 1.00 93.75 99 LEU A C 1
ATOM 750 O O . LEU A 1 99 ? -4.334 -1.203 12.095 1.00 93.75 99 LEU A O 1
ATOM 754 N N . LYS A 1 100 ? -4.793 -1.172 14.273 1.00 95.06 100 LYS A N 1
ATOM 755 C CA . LYS A 1 100 ? -3.380 -1.124 14.686 1.00 95.06 100 LYS A CA 1
ATOM 756 C C . LYS A 1 100 ? -2.696 -2.469 14.455 1.00 95.06 100 LYS A C 1
ATOM 758 O O . LYS A 1 100 ? -3.218 -3.494 14.873 1.00 95.06 100 LYS A O 1
ATOM 763 N N . ASN A 1 101 ? -1.485 -2.448 13.896 1.00 95.88 101 ASN A N 1
ATOM 764 C CA . ASN A 1 101 ? -0.681 -3.641 13.617 1.00 95.88 101 ASN A CA 1
ATOM 765 C C . ASN A 1 101 ? -1.360 -4.656 12.677 1.00 95.88 101 ASN A C 1
ATOM 767 O O . ASN A 1 101 ? -1.079 -5.853 12.734 1.00 95.88 101 ASN A O 1
ATOM 771 N N . CYS A 1 102 ? -2.207 -4.172 11.782 1.00 96.00 102 CYS A N 1
ATOM 772 C CA . CYS A 1 102 ? -2.731 -4.937 10.667 1.00 96.00 102 CYS A CA 1
ATOM 773 C C . CYS A 1 102 ? -1.746 -4.917 9.500 1.00 96.00 102 CYS A C 1
ATOM 775 O O . CYS A 1 102 ? -1.112 -3.897 9.214 1.00 96.00 102 CYS A O 1
ATOM 777 N N . THR A 1 103 ? -1.669 -6.030 8.785 1.00 97.75 103 THR A N 1
ATOM 778 C CA . THR A 1 103 ? -0.905 -6.136 7.546 1.00 97.75 103 THR A CA 1
ATOM 779 C C . THR A 1 103 ? -1.843 -5.949 6.363 1.00 97.75 103 THR A C 1
ATOM 781 O O . THR A 1 103 ? -2.874 -6.611 6.272 1.00 97.75 103 THR A O 1
ATOM 784 N N . ILE A 1 104 ? -1.489 -5.067 5.434 1.00 97.75 104 ILE A N 1
ATOM 785 C CA . ILE A 1 104 ? -2.215 -4.866 4.179 1.00 97.75 104 ILE A CA 1
ATOM 786 C C . ILE A 1 104 ? -1.304 -5.300 3.040 1.00 97.75 104 ILE A C 1
ATOM 788 O O . ILE A 1 104 ? -0.180 -4.821 2.906 1.00 97.75 104 ILE A O 1
ATOM 792 N N . THR A 1 105 ? -1.803 -6.198 2.203 1.00 97.19 105 THR A N 1
ATOM 793 C CA . THR A 1 105 ? -1.122 -6.644 0.988 1.00 97.19 105 THR A CA 1
ATOM 794 C C . THR A 1 105 ? -1.711 -5.944 -0.223 1.00 97.19 105 THR A C 1
ATOM 796 O O . THR A 1 105 ? -2.887 -5.569 -0.241 1.00 97.19 105 THR A O 1
ATOM 799 N N . GLY A 1 106 ? -0.899 -5.766 -1.254 1.00 96.69 106 GLY A N 1
ATOM 800 C CA . GLY A 1 106 ? -1.340 -5.161 -2.496 1.00 96.69 106 GLY A CA 1
ATOM 801 C C . GLY A 1 106 ? -0.331 -5.333 -3.614 1.00 96.69 106 GLY A C 1
ATOM 802 O O . GLY A 1 106 ? 0.663 -6.047 -3.489 1.00 96.69 106 GLY A O 1
ATOM 803 N N . ALA A 1 107 ? -0.599 -4.635 -4.704 1.00 96.38 107 ALA A N 1
ATOM 804 C CA . ALA A 1 107 ? 0.271 -4.541 -5.856 1.00 96.38 107 ALA A CA 1
ATOM 805 C C . ALA A 1 107 ? 0.506 -3.068 -6.205 1.00 96.38 107 ALA A C 1
ATOM 807 O O . ALA A 1 107 ? -0.341 -2.216 -5.945 1.00 96.38 107 ALA A O 1
ATOM 808 N N . VAL A 1 108 ? 1.654 -2.744 -6.782 1.00 96.75 108 VAL A N 1
ATOM 809 C CA . VAL A 1 108 ? 2.052 -1.378 -7.120 1.00 96.75 108 VAL A CA 1
ATOM 810 C C . VAL A 1 108 ? 2.491 -1.300 -8.576 1.00 96.75 108 VAL A C 1
ATOM 812 O O . VAL A 1 108 ? 3.195 -2.179 -9.070 1.00 96.75 108 VAL A O 1
ATOM 815 N N . TYR A 1 109 ? 2.089 -0.232 -9.259 1.00 96.0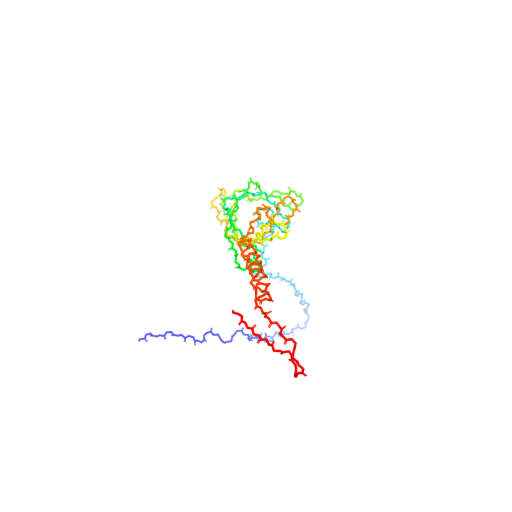0 109 TYR A N 1
ATOM 816 C CA . TYR A 1 109 ? 2.636 0.158 -10.559 1.00 96.00 109 TYR A CA 1
ATOM 817 C C . TYR A 1 109 ? 3.179 1.580 -10.495 1.00 96.00 109 TYR A C 1
ATOM 819 O O . TYR A 1 109 ? 2.784 2.375 -9.642 1.00 96.00 109 TYR A O 1
ATOM 827 N N . GLY A 1 110 ? 4.117 1.890 -11.381 1.00 95.19 110 GLY A N 1
ATOM 828 C CA . GLY A 1 110 ? 4.756 3.193 -11.454 1.00 95.19 110 GLY A CA 1
ATOM 829 C C . GLY A 1 110 ? 4.014 4.150 -12.383 1.00 95.19 110 GLY A C 1
ATOM 830 O O . GLY A 1 110 ? 3.567 3.781 -13.464 1.00 95.19 110 GLY A O 1
ATOM 831 N N . GLU A 1 111 ? 3.965 5.415 -11.997 1.00 92.38 111 GLU A N 1
ATOM 832 C CA . GLU A 1 111 ? 3.653 6.545 -12.860 1.00 92.38 111 GLU A CA 1
ATOM 833 C C . GLU A 1 111 ? 4.909 7.410 -12.998 1.00 92.38 111 GLU A C 1
ATOM 835 O O . GLU A 1 111 ? 5.331 8.103 -12.068 1.00 92.38 111 GLU A O 1
ATOM 840 N N . ILE A 1 112 ? 5.531 7.360 -14.178 1.00 90.81 112 ILE A N 1
ATOM 841 C CA . ILE A 1 112 ? 6.794 8.063 -14.467 1.00 90.81 112 ILE A CA 1
ATOM 842 C C . ILE A 1 112 ? 6.611 9.581 -14.408 1.00 90.81 112 ILE A C 1
ATOM 844 O O . ILE A 1 112 ? 7.455 10.281 -13.850 1.00 90.81 112 ILE A O 1
ATOM 848 N N . SER A 1 113 ? 5.488 10.086 -14.929 1.00 90.44 113 SER A N 1
ATOM 849 C CA . SER A 1 113 ? 5.178 11.521 -14.980 1.00 90.44 113 SER A CA 1
ATOM 850 C C . SER A 1 113 ? 5.139 12.170 -13.594 1.00 90.44 113 SER A C 1
ATOM 852 O O . SER A 1 113 ? 5.574 13.307 -13.434 1.00 90.44 113 SER A O 1
ATOM 854 N N . SER A 1 114 ? 4.657 11.445 -12.582 1.00 91.12 114 SER A N 1
ATOM 855 C CA . SER A 1 114 ? 4.520 11.924 -11.203 1.00 91.12 114 SER A CA 1
ATOM 856 C C . SER A 1 114 ? 5.600 11.378 -10.256 1.00 91.12 114 SER A C 1
ATOM 858 O O . SER A 1 114 ? 5.652 11.778 -9.087 1.00 91.12 114 SER A O 1
ATOM 860 N N . SER A 1 115 ? 6.488 10.507 -10.760 1.00 93.81 115 SER A N 1
ATOM 861 C CA . SER A 1 115 ? 7.522 9.788 -9.998 1.00 93.81 115 SER A CA 1
ATOM 862 C C . SER A 1 115 ? 6.957 9.096 -8.756 1.00 93.81 115 SER A C 1
ATOM 864 O O . SER A 1 115 ? 7.452 9.259 -7.632 1.00 93.81 115 SER A O 1
ATOM 866 N N . ARG A 1 116 ? 5.851 8.371 -8.951 1.00 94.94 116 ARG A N 1
ATOM 867 C CA . ARG A 1 116 ? 5.082 7.742 -7.874 1.00 94.94 116 ARG A CA 1
ATOM 868 C C . ARG A 1 116 ? 4.702 6.311 -8.200 1.00 94.94 116 ARG A C 1
ATOM 870 O O . ARG A 1 116 ? 4.401 5.993 -9.339 1.00 94.94 116 ARG A O 1
ATOM 877 N N . GLY A 1 117 ? 4.685 5.468 -7.175 1.00 95.94 117 GLY A N 1
ATOM 878 C CA . GLY A 1 117 ? 4.073 4.148 -7.215 1.00 95.94 117 GLY A CA 1
ATOM 879 C C . GLY A 1 117 ? 2.630 4.228 -6.732 1.00 95.94 117 GLY A C 1
ATOM 880 O O . GLY A 1 117 ? 2.389 4.570 -5.573 1.00 95.94 117 GLY A O 1
ATOM 881 N N . VAL A 1 118 ? 1.667 3.925 -7.596 1.00 95.88 118 VAL A N 1
ATOM 882 C CA . VAL A 1 118 ? 0.255 3.825 -7.221 1.00 95.88 118 VAL A CA 1
ATOM 883 C C . VAL A 1 118 ? -0.015 2.401 -6.756 1.00 95.88 118 VAL A C 1
ATOM 885 O O . VAL A 1 118 ? 0.143 1.442 -7.512 1.00 95.88 118 VAL A O 1
ATOM 888 N N . ALA A 1 119 ? -0.393 2.266 -5.487 1.00 96.19 119 ALA A N 1
ATOM 889 C CA . ALA A 1 119 ? -0.683 0.979 -4.877 1.00 96.19 119 ALA A CA 1
ATOM 890 C C . ALA A 1 119 ? -2.177 0.652 -4.983 1.00 96.19 119 ALA A C 1
ATOM 892 O O . ALA A 1 119 ? -3.034 1.487 -4.690 1.00 96.19 119 ALA A O 1
ATOM 893 N N . ARG A 1 120 ? -2.469 -0.587 -5.365 1.00 95.19 120 ARG A N 1
ATOM 894 C CA . ARG A 1 120 ? -3.782 -1.223 -5.321 1.00 95.19 120 ARG A CA 1
ATOM 895 C C . ARG A 1 120 ? -3.754 -2.246 -4.201 1.00 95.19 120 ARG A C 1
ATOM 897 O O . ARG A 1 120 ? -2.946 -3.170 -4.221 1.00 95.19 120 ARG A O 1
ATOM 904 N N . THR A 1 121 ? -4.588 -2.046 -3.196 1.00 95.62 121 THR A N 1
ATOM 905 C CA . THR A 1 121 ? -4.685 -2.972 -2.068 1.00 95.62 121 THR A CA 1
ATOM 906 C C . THR A 1 121 ? -5.494 -4.206 -2.459 1.00 95.62 121 THR A C 1
ATOM 908 O O . THR A 1 121 ? -6.293 -4.163 -3.390 1.00 95.62 121 THR A O 1
ATOM 911 N N . ASN A 1 122 ? -5.209 -5.329 -1.804 1.00 95.19 122 ASN A N 1
ATOM 912 C CA . ASN A 1 122 ? -5.832 -6.620 -2.078 1.00 95.19 122 ASN A CA 1
ATOM 913 C C . ASN A 1 122 ? -6.558 -7.133 -0.833 1.00 95.19 122 ASN A C 1
ATOM 915 O O . ASN A 1 122 ? -7.784 -7.220 -0.804 1.00 95.19 122 ASN A O 1
ATOM 919 N N . ARG A 1 123 ? -5.802 -7.441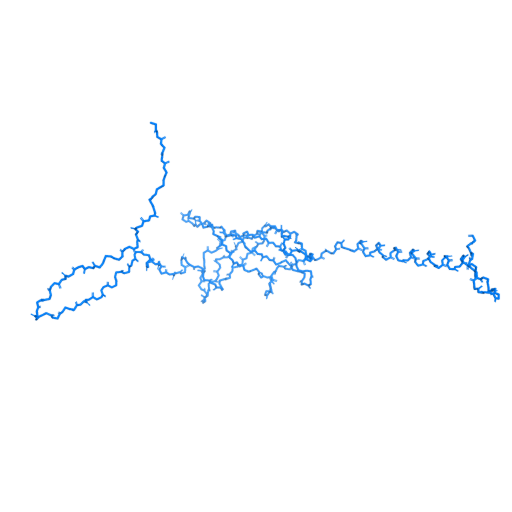 0.226 1.00 95.62 123 ARG A N 1
ATOM 920 C CA . ARG A 1 123 ? -6.336 -7.984 1.480 1.00 95.62 123 ARG A CA 1
ATOM 921 C C . ARG A 1 123 ? -5.696 -7.326 2.686 1.00 95.62 123 ARG A C 1
ATOM 923 O O . ARG A 1 123 ? -4.521 -6.955 2.639 1.00 95.62 123 ARG A O 1
ATOM 930 N N . MET A 1 124 ? -6.467 -7.229 3.760 1.00 95.38 124 MET A N 1
ATOM 931 C CA . MET A 1 124 ? -6.004 -6.809 5.074 1.00 95.38 124 MET A CA 1
ATOM 932 C C . MET A 1 124 ? -6.179 -7.953 6.065 1.00 95.38 124 MET A C 1
ATOM 934 O O . MET A 1 124 ? -7.264 -8.525 6.149 1.00 95.38 124 MET A O 1
ATOM 938 N N . SER A 1 125 ? -5.120 -8.226 6.824 1.00 95.38 125 SER A N 1
ATOM 939 C CA . SER A 1 125 ? -5.081 -9.241 7.869 1.00 95.38 125 SER A CA 1
ATOM 940 C C . SER A 1 125 ? -4.735 -8.620 9.223 1.00 95.38 125 SER A C 1
ATOM 942 O O . SER A 1 125 ? -3.738 -7.903 9.341 1.00 95.38 125 SER A O 1
ATOM 944 N N . CYS A 1 126 ? -5.517 -8.927 10.255 1.00 92.94 126 CYS A N 1
ATOM 945 C CA . CYS A 1 126 ? -5.296 -8.503 11.638 1.00 92.94 126 CYS A CA 1
ATOM 946 C C . CYS A 1 126 ? -5.612 -9.652 12.598 1.00 92.94 126 CYS A C 1
ATOM 948 O O . CYS A 1 126 ? -6.530 -10.431 12.354 1.00 92.94 126 CYS A O 1
ATOM 950 N N . ILE A 1 127 ? -4.905 -9.707 13.724 1.00 91.25 127 ILE A N 1
ATOM 951 C CA . ILE A 1 127 ? -5.251 -10.591 14.839 1.00 91.25 127 ILE A CA 1
ATOM 952 C C . ILE A 1 127 ? -5.656 -9.700 16.007 1.00 91.25 127 ILE A C 1
ATOM 954 O O . ILE A 1 127 ? -4.866 -8.872 16.468 1.00 91.25 127 ILE A O 1
ATOM 958 N N . HIS A 1 128 ? -6.897 -9.839 16.458 1.00 86.50 128 HIS A N 1
ATOM 959 C CA . HIS A 1 128 ? -7.412 -9.085 17.590 1.00 86.50 128 HIS A CA 1
ATOM 960 C C . HIS A 1 128 ? -6.876 -9.645 18.919 1.00 86.50 128 HIS A C 1
ATOM 962 O O . HIS A 1 128 ? -6.485 -10.810 18.993 1.00 86.50 128 HIS A O 1
ATOM 968 N N . PRO A 1 129 ? -6.885 -8.853 20.010 1.00 85.00 129 PRO A N 1
ATOM 969 C CA . PRO A 1 129 ? -6.414 -9.311 21.322 1.00 85.00 129 PRO A CA 1
ATOM 970 C C . PRO A 1 129 ? -7.159 -10.530 21.884 1.00 85.00 129 PRO A C 1
ATOM 972 O O . PRO A 1 129 ? -6.621 -11.232 22.733 1.00 85.00 129 PRO A O 1
ATOM 975 N N . ASN A 1 130 ? -8.388 -10.777 21.428 1.00 84.88 130 ASN A N 1
ATOM 976 C CA . ASN A 1 130 ? -9.189 -11.946 21.793 1.00 84.88 130 ASN A CA 1
ATOM 977 C C . ASN A 1 130 ? -8.847 -13.207 20.971 1.00 84.88 130 ASN A C 1
ATOM 979 O O . ASN A 1 130 ? -9.412 -14.261 21.239 1.00 84.88 130 ASN A O 1
ATOM 983 N N . GLY A 1 131 ? -7.929 -13.112 20.004 1.00 86.62 131 GLY A N 1
ATOM 984 C CA . GLY A 1 131 ? -7.534 -14.208 19.118 1.00 86.62 131 GLY A CA 1
ATOM 985 C C . GLY A 1 131 ? -8.290 -14.255 17.788 1.00 86.62 131 GLY A C 1
ATOM 986 O O . GLY A 1 131 ? -7.933 -15.066 16.935 1.00 86.62 131 GLY A O 1
ATOM 9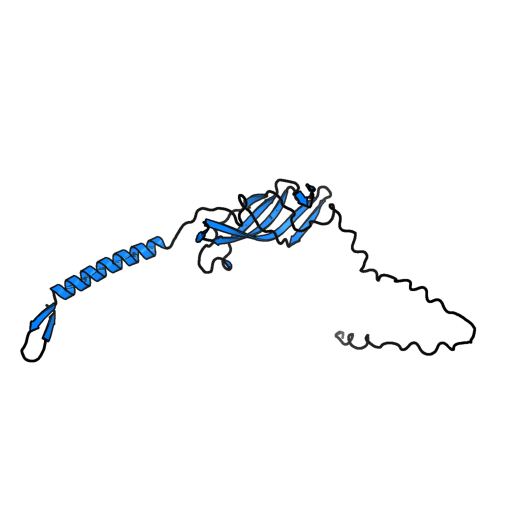87 N N . ASP A 1 132 ? -9.277 -13.380 17.571 1.00 87.00 132 ASP A N 1
ATOM 988 C CA . ASP A 1 132 ? -10.046 -13.370 16.327 1.00 87.00 132 ASP A CA 1
ATOM 989 C C . ASP A 1 132 ? -9.190 -12.894 15.152 1.00 87.00 132 ASP A C 1
ATOM 991 O O . ASP A 1 132 ? -8.560 -11.829 15.193 1.00 87.00 132 ASP A O 1
ATOM 995 N N . ILE A 1 133 ? -9.217 -13.672 14.073 1.00 89.50 133 ILE A N 1
ATOM 996 C CA . ILE A 1 133 ? -8.494 -13.377 12.839 1.00 89.50 133 ILE A CA 1
ATOM 997 C C . ILE A 1 133 ? -9.442 -12.661 11.881 1.00 89.50 133 ILE A C 1
ATOM 999 O O . ILE A 1 133 ? -10.457 -13.210 11.456 1.00 89.50 133 ILE A O 1
ATOM 1003 N N . LEU A 1 134 ? -9.081 -11.436 11.514 1.00 89.31 134 LEU A N 1
ATOM 1004 C CA . LEU A 1 134 ? -9.732 -10.678 10.458 1.00 89.31 134 LEU A CA 1
ATOM 1005 C C . LEU A 1 134 ? -8.869 -10.781 9.206 1.00 89.31 134 LEU A C 1
ATOM 1007 O O . LEU A 1 134 ? -7.823 -10.150 9.167 1.00 89.31 134 LEU A O 1
ATOM 1011 N N . ASP A 1 135 ? -9.300 -11.535 8.197 1.00 92.56 135 ASP A N 1
ATOM 1012 C CA . ASP A 1 135 ? -8.656 -11.573 6.879 1.00 92.56 135 ASP A CA 1
ATOM 1013 C C . ASP A 1 135 ? -9.703 -11.370 5.779 1.00 92.56 135 ASP A C 1
ATOM 1015 O O . ASP A 1 135 ? -10.465 -12.275 5.425 1.00 92.56 135 ASP A O 1
ATOM 1019 N N . ILE A 1 136 ? -9.763 -10.145 5.260 1.00 90.69 136 ILE A N 1
ATOM 1020 C CA . ILE A 1 136 ? -10.802 -9.710 4.323 1.00 90.69 136 ILE A CA 1
ATOM 1021 C C . ILE A 1 136 ? -10.209 -8.921 3.152 1.00 90.69 136 ILE A C 1
ATOM 1023 O O . ILE A 1 136 ? -9.175 -8.257 3.302 1.00 90.69 136 ILE A O 1
ATOM 1027 N N . PRO A 1 137 ? -10.854 -8.960 1.969 1.00 94.38 137 PRO A N 1
ATOM 1028 C CA . PRO A 1 137 ? -10.495 -8.061 0.884 1.00 94.38 137 PRO A CA 1
ATOM 1029 C C . PRO A 1 137 ? -10.714 -6.607 1.310 1.00 94.38 137 PRO A C 1
ATOM 1031 O O . PRO A 1 137 ? -11.705 -6.283 1.967 1.00 94.38 137 PRO A O 1
ATOM 1034 N N . VAL A 1 138 ? -9.791 -5.727 0.927 1.00 91.31 138 VAL A N 1
ATOM 1035 C CA . VAL A 1 138 ? -9.861 -4.302 1.264 1.00 91.31 138 VAL A CA 1
ATOM 1036 C C . VAL A 1 138 ? -9.627 -3.457 0.022 1.00 91.31 138 VAL A C 1
ATOM 1038 O O . VAL A 1 138 ? -8.691 -3.694 -0.734 1.00 91.31 138 VAL A O 1
ATOM 1041 N N . ASN A 1 139 ? -10.468 -2.439 -0.151 1.00 92.19 139 ASN A N 1
ATOM 1042 C CA . ASN A 1 139 ? -10.303 -1.414 -1.173 1.00 92.19 139 ASN A CA 1
ATOM 1043 C C . ASN A 1 139 ? -9.870 -0.115 -0.496 1.00 92.19 139 ASN A C 1
ATOM 1045 O O . ASN A 1 139 ? -10.691 0.716 -0.113 1.00 92.19 139 ASN A O 1
ATOM 1049 N N . ALA A 1 140 ? -8.564 0.035 -0.323 1.00 93.00 140 ALA A N 1
ATOM 1050 C CA . ALA A 1 140 ? -7.932 1.224 0.226 1.00 93.00 140 ALA A CA 1
ATOM 1051 C C . ALA A 1 140 ? -7.011 1.890 -0.803 1.00 93.00 140 ALA A C 1
ATOM 1053 O O . ALA A 1 140 ? -6.273 1.232 -1.543 1.00 93.00 140 ALA A O 1
ATOM 1054 N N . THR A 1 141 ? -7.034 3.218 -0.805 1.00 94.75 141 THR A N 1
ATOM 1055 C CA . THR A 1 141 ? -6.133 4.075 -1.577 1.00 94.75 141 THR A CA 1
ATOM 1056 C C . THR A 1 141 ? -4.973 4.526 -0.703 1.00 94.75 141 THR A C 1
ATOM 1058 O O . THR A 1 141 ? -5.175 4.938 0.440 1.00 94.75 141 THR A O 1
ATOM 1061 N N . VAL A 1 142 ? -3.758 4.489 -1.243 1.00 96.00 142 VAL A N 1
ATOM 1062 C CA . VAL A 1 142 ? -2.546 4.846 -0.499 1.00 96.00 142 VAL A CA 1
ATOM 1063 C C . VAL A 1 142 ? -2.118 6.265 -0.847 1.00 96.00 142 VAL A C 1
ATOM 1065 O O . VAL A 1 142 ? -1.933 6.598 -2.016 1.00 96.00 142 VAL A O 1
ATOM 1068 N N . PHE A 1 143 ? -1.902 7.091 0.175 1.00 95.81 143 PHE A N 1
ATOM 1069 C CA . PHE A 1 143 ? -1.459 8.472 0.013 1.00 95.81 143 PHE A CA 1
ATOM 1070 C C . PHE A 1 143 ? -0.103 8.696 0.670 1.00 95.81 143 PHE A C 1
ATOM 1072 O O . PHE A 1 143 ? 0.162 8.229 1.776 1.00 95.81 143 PHE A O 1
ATOM 1079 N N . ASN A 1 144 ? 0.741 9.485 0.011 1.00 95.38 144 ASN A N 1
ATOM 1080 C CA . ASN A 1 144 ? 1.992 9.975 0.574 1.00 95.38 144 ASN A CA 1
ATOM 1081 C C . ASN A 1 144 ? 2.041 11.503 0.463 1.00 95.38 144 ASN A C 1
ATOM 1083 O O . ASN A 1 144 ? 2.008 12.058 -0.644 1.00 95.38 144 ASN A O 1
ATOM 1087 N N . PHE A 1 145 ? 2.093 12.164 1.626 1.00 90.56 145 PHE A N 1
ATOM 1088 C CA . PHE A 1 145 ? 2.072 13.624 1.780 1.00 90.56 145 PHE A CA 1
ATOM 1089 C C . PHE A 1 145 ? 0.940 14.306 0.985 1.00 90.56 145 PHE A C 1
ATOM 1091 O O . PHE A 1 145 ? 1.180 15.214 0.192 1.00 90.56 145 PHE A O 1
ATOM 1098 N N . GLY A 1 146 ? -0.297 13.826 1.159 1.00 91.69 146 GLY A N 1
ATOM 1099 C CA . GLY A 1 146 ? -1.502 14.458 0.598 1.00 91.69 146 GLY A CA 1
ATOM 1100 C C . GLY A 1 146 ? -1.750 14.216 -0.894 1.00 91.69 146 GLY A C 1
ATOM 1101 O O . GLY A 1 146 ? -2.636 14.833 -1.474 1.00 91.69 146 GLY A O 1
ATOM 1102 N N . ARG A 1 147 ? -0.989 13.329 -1.541 1.00 94.38 147 ARG A N 1
ATOM 1103 C CA . ARG A 1 147 ? -1.172 12.979 -2.957 1.00 94.38 147 ARG A CA 1
ATOM 1104 C C . ARG A 1 147 ? -1.213 11.460 -3.130 1.00 94.38 147 ARG A C 1
ATOM 1106 O O . ARG A 1 147 ? -0.513 10.751 -2.402 1.00 94.38 147 ARG A O 1
ATOM 1113 N N . ASN A 1 148 ? -1.981 10.980 -4.109 1.00 94.31 148 ASN A N 1
ATOM 1114 C CA . ASN A 1 148 ? -2.146 9.550 -4.391 1.00 94.31 148 ASN A CA 1
ATOM 1115 C C . ASN A 1 148 ? -0.822 8.878 -4.790 1.00 94.31 148 ASN A C 1
ATOM 1117 O O . ASN A 1 148 ? -0.029 9.447 -5.547 1.00 94.31 148 ASN A O 1
ATOM 1121 N N . GLY A 1 149 ? -0.594 7.674 -4.278 1.00 94.50 149 GLY A N 1
ATOM 1122 C CA . GLY A 1 149 ? 0.625 6.909 -4.486 1.00 94.50 149 GLY A CA 1
ATOM 1123 C C . GLY A 1 149 ? 1.793 7.358 -3.608 1.00 94.50 149 GLY A C 1
ATOM 1124 O O . GLY A 1 149 ? 1.777 8.404 -2.954 1.00 94.50 149 GLY A O 1
ATOM 1125 N N . ILE A 1 150 ? 2.831 6.532 -3.611 1.00 95.56 150 ILE A N 1
ATOM 1126 C CA . ILE A 1 150 ? 4.045 6.668 -2.810 1.00 95.56 150 ILE A CA 1
ATOM 1127 C C . ILE A 1 150 ? 5.125 7.286 -3.691 1.00 95.56 150 ILE A C 1
ATOM 1129 O O . ILE A 1 150 ? 5.352 6.821 -4.805 1.00 95.56 150 ILE A O 1
ATOM 1133 N N . ARG A 1 151 ? 5.797 8.342 -3.224 1.00 94.56 151 ARG A N 1
ATOM 1134 C CA . ARG A 1 151 ? 6.903 8.938 -3.984 1.00 94.56 151 ARG A CA 1
ATOM 1135 C C . ARG A 1 151 ? 8.076 7.959 -4.061 1.00 94.56 151 ARG A C 1
ATOM 1137 O O . ARG A 1 151 ? 8.479 7.418 -3.037 1.00 94.56 151 ARG A O 1
ATOM 1144 N N . GLY A 1 152 ? 8.633 7.787 -5.256 1.00 92.62 152 GLY A N 1
ATOM 1145 C CA . GLY A 1 152 ? 9.790 6.929 -5.501 1.00 92.62 152 GLY A CA 1
ATOM 1146 C C . GLY A 1 152 ? 10.852 7.610 -6.359 1.00 92.62 152 GLY A C 1
ATOM 1147 O O . GLY A 1 152 ? 10.695 8.757 -6.787 1.00 92.62 152 GLY A O 1
ATOM 1148 N N . THR A 1 153 ? 11.938 6.883 -6.610 1.00 92.50 153 THR A N 1
ATOM 1149 C CA . THR A 1 153 ? 13.005 7.306 -7.521 1.00 92.50 153 THR A CA 1
ATOM 1150 C C . THR A 1 153 ? 12.743 6.725 -8.901 1.00 92.50 153 THR A C 1
ATOM 1152 O O . THR A 1 153 ? 12.719 5.510 -9.084 1.00 92.50 153 THR A O 1
ATOM 1155 N N . THR A 1 154 ? 12.565 7.596 -9.886 1.00 91.38 154 THR A N 1
ATOM 1156 C CA . THR A 1 154 ? 12.314 7.187 -11.266 1.00 91.38 154 THR A CA 1
ATOM 1157 C C . THR A 1 154 ? 13.625 6.865 -11.972 1.00 91.38 154 THR A C 1
ATOM 1159 O O . THR A 1 154 ? 14.478 7.737 -12.125 1.00 91.38 154 THR A O 1
ATOM 1162 N N . ILE A 1 155 ? 13.774 5.626 -12.443 1.00 87.56 155 ILE A N 1
ATOM 1163 C CA . ILE A 1 155 ? 14.951 5.179 -13.197 1.00 87.56 155 ILE A CA 1
ATOM 1164 C C . ILE A 1 155 ? 14.527 4.853 -14.629 1.00 87.56 155 ILE A C 1
ATOM 1166 O O . ILE A 1 155 ? 13.828 3.871 -14.880 1.00 87.56 155 ILE A O 1
ATOM 1170 N N . MET A 1 156 ? 14.966 5.669 -15.590 1.00 83.38 156 MET A N 1
ATOM 1171 C CA . MET A 1 156 ? 14.724 5.411 -17.010 1.00 83.38 156 MET A CA 1
ATOM 1172 C C . MET A 1 156 ? 15.743 4.411 -17.559 1.00 83.38 156 MET A C 1
ATOM 1174 O O . MET A 1 156 ? 16.919 4.729 -17.715 1.00 83.38 156 MET A O 1
ATOM 1178 N N . LYS A 1 157 ? 15.281 3.210 -17.922 1.00 78.31 157 LYS A N 1
ATOM 1179 C CA . LYS A 1 157 ? 16.133 2.159 -18.513 1.00 78.31 157 LYS A CA 1
ATOM 1180 C C . LYS A 1 157 ? 16.322 2.304 -20.036 1.00 78.31 157 LYS A C 1
ATOM 1182 O O . LYS A 1 157 ? 17.181 1.645 -20.614 1.00 78.31 157 LYS A O 1
ATOM 1187 N N . ASN A 1 158 ? 15.593 3.223 -20.678 1.00 73.81 158 ASN A N 1
ATOM 1188 C CA . ASN A 1 158 ? 15.625 3.440 -22.133 1.00 73.81 158 ASN A CA 1
ATOM 1189 C C . ASN A 1 158 ? 16.784 4.339 -22.608 1.00 73.81 158 ASN A C 1
ATOM 1191 O O . ASN A 1 158 ? 17.003 4.457 -23.813 1.00 73.81 158 ASN A O 1
ATOM 1195 N N . GLY A 1 159 ? 17.549 4.961 -21.700 1.00 70.44 159 GLY A N 1
ATOM 1196 C CA . GLY A 1 159 ? 18.638 5.880 -22.064 1.00 70.44 159 GLY A CA 1
ATOM 1197 C C . GLY A 1 159 ? 19.710 5.237 -22.950 1.00 70.44 159 GLY A C 1
ATOM 1198 O O . GLY A 1 159 ? 20.189 5.865 -23.890 1.00 70.44 159 GLY A O 1
ATOM 1199 N N . LYS A 1 160 ? 20.006 3.947 -22.733 1.00 73.12 160 LYS A N 1
ATOM 1200 C CA . LYS A 1 160 ? 20.934 3.184 -23.580 1.00 73.12 160 LYS A CA 1
ATOM 1201 C C . LYS A 1 160 ? 20.438 3.087 -25.025 1.00 73.12 160 LYS A C 1
ATOM 1203 O O . LYS A 1 160 ? 21.230 3.214 -25.945 1.00 73.12 160 LYS A O 1
ATOM 1208 N N . ILE A 1 161 ? 19.136 2.903 -25.239 1.00 76.31 161 ILE A N 1
ATOM 1209 C CA . ILE A 1 161 ? 18.557 2.806 -26.586 1.00 76.31 161 ILE A CA 1
ATOM 1210 C C . ILE A 1 161 ? 18.653 4.159 -27.299 1.00 76.31 161 ILE A C 1
ATOM 1212 O O . ILE A 1 161 ? 19.099 4.212 -28.440 1.00 76.31 161 ILE A O 1
ATOM 1216 N N . VAL A 1 162 ? 18.313 5.255 -26.613 1.00 78.38 162 VAL A N 1
ATOM 1217 C CA . VAL A 1 162 ? 18.419 6.618 -27.167 1.00 78.38 162 VAL A CA 1
ATOM 1218 C C . VAL A 1 162 ? 19.870 6.967 -27.508 1.00 78.38 162 VAL A C 1
ATOM 1220 O O . VAL A 1 162 ? 20.140 7.503 -28.579 1.00 78.38 162 VAL A O 1
ATOM 1223 N N . GLN A 1 163 ? 20.817 6.617 -26.636 1.00 77.69 163 GLN A N 1
ATOM 1224 C CA . GLN A 1 163 ? 22.241 6.847 -26.875 1.00 77.69 163 GLN A CA 1
ATOM 1225 C C . GLN A 1 163 ? 22.748 6.064 -28.092 1.00 77.69 163 GLN A C 1
ATOM 1227 O O . GLN A 1 163 ? 23.440 6.626 -28.940 1.00 77.69 163 GLN A O 1
ATOM 1232 N N . MET A 1 164 ? 22.374 4.786 -28.208 1.00 81.75 164 MET A N 1
ATOM 1233 C CA . MET A 1 164 ? 22.756 3.956 -29.353 1.00 81.75 164 MET A CA 1
ATOM 1234 C C . MET A 1 164 ? 22.114 4.457 -30.653 1.00 81.75 164 MET A C 1
ATOM 1236 O O . MET A 1 164 ? 22.784 4.475 -31.682 1.00 81.75 164 MET A O 1
ATOM 1240 N N . ALA A 1 165 ? 20.865 4.933 -30.612 1.00 83.81 165 ALA A N 1
ATOM 1241 C CA . ALA A 1 165 ? 20.211 5.563 -31.759 1.00 83.81 165 ALA A CA 1
ATOM 1242 C C . ALA A 1 165 ? 20.910 6.869 -32.183 1.00 83.81 165 ALA A C 1
ATOM 1244 O O . ALA A 1 165 ? 21.099 7.104 -33.373 1.00 83.81 165 ALA A O 1
ATOM 1245 N N . GLY A 1 166 ? 21.356 7.691 -31.226 1.00 86.31 166 GLY A N 1
ATOM 1246 C CA . GLY A 1 166 ? 22.121 8.909 -31.508 1.00 86.31 166 GLY A CA 1
ATOM 1247 C C . GLY A 1 166 ? 23.471 8.625 -32.173 1.00 86.31 166 GLY A C 1
ATOM 1248 O O . GLY A 1 166 ? 23.804 9.244 -33.181 1.00 86.31 166 GLY A O 1
ATOM 1249 N N . ILE A 1 167 ? 24.222 7.644 -31.659 1.00 86.56 167 ILE A N 1
ATOM 1250 C CA . ILE A 1 167 ? 25.493 7.210 -32.264 1.00 86.56 167 ILE A CA 1
ATOM 1251 C C . ILE A 1 167 ? 25.252 6.652 -33.670 1.00 86.56 167 ILE A C 1
ATOM 1253 O O . ILE A 1 167 ? 25.965 7.020 -34.601 1.00 86.56 167 ILE A O 1
ATOM 1257 N N . ALA A 1 168 ? 24.231 5.809 -33.844 1.00 85.88 168 ALA A N 1
ATOM 1258 C CA . ALA A 1 168 ? 23.869 5.272 -35.152 1.00 85.88 168 ALA A CA 1
ATOM 1259 C C . ALA A 1 168 ? 23.514 6.385 -36.153 1.00 85.88 168 ALA A C 1
ATOM 1261 O O . ALA A 1 168 ? 23.973 6.334 -37.289 1.00 85.88 168 ALA A O 1
ATOM 1262 N N . GLY A 1 169 ? 22.780 7.421 -35.731 1.00 85.75 169 GLY A N 1
ATOM 1263 C CA . GLY A 1 169 ? 22.457 8.576 -36.574 1.00 85.75 169 GLY A CA 1
ATOM 1264 C C . GLY A 1 169 ? 23.688 9.381 -37.003 1.00 85.75 169 GLY A C 1
ATOM 1265 O O . GLY A 1 169 ? 23.794 9.763 -38.167 1.00 85.75 169 GLY A O 1
ATOM 1266 N N . ILE A 1 170 ? 24.656 9.586 -36.103 1.00 88.12 170 ILE A N 1
ATOM 1267 C CA . ILE A 1 170 ? 25.936 10.236 -36.439 1.00 88.12 170 ILE A CA 1
ATOM 1268 C C . ILE A 1 170 ? 26.714 9.390 -37.451 1.00 88.12 170 ILE A C 1
ATOM 1270 O O . ILE A 1 170 ? 27.177 9.912 -38.463 1.00 88.12 170 ILE A O 1
ATOM 1274 N N . LEU A 1 171 ? 26.837 8.084 -37.203 1.00 87.62 171 LEU A N 1
ATOM 1275 C CA . LEU A 1 171 ? 27.537 7.166 -38.104 1.00 87.62 171 LEU A CA 1
ATOM 1276 C C . LEU A 1 171 ? 26.873 7.108 -39.483 1.00 87.62 171 LEU A C 1
ATOM 1278 O O . LEU A 1 171 ? 27.569 7.121 -40.495 1.00 87.62 171 LEU A O 1
ATOM 1282 N N . GLN A 1 172 ? 25.541 7.092 -39.531 1.00 85.50 172 GLN A N 1
ATOM 1283 C CA . GLN A 1 172 ? 24.788 7.132 -40.779 1.00 85.50 172 GLN A CA 1
ATOM 1284 C C . GLN A 1 172 ? 25.004 8.457 -41.521 1.00 85.50 172 GLN A C 1
ATOM 1286 O O . GLN A 1 172 ? 25.296 8.432 -42.711 1.00 85.50 172 GLN A O 1
ATOM 1291 N N . GLY A 1 173 ? 24.965 9.600 -40.827 1.00 83.50 173 GLY A N 1
ATOM 1292 C CA . GLY A 1 173 ? 25.231 10.910 -41.429 1.00 83.50 173 GLY A CA 1
ATOM 1293 C C . GLY A 1 173 ? 26.651 11.047 -41.989 1.00 83.50 173 GLY A C 1
ATOM 1294 O O . GLY A 1 173 ? 26.832 11.561 -43.091 1.00 83.50 173 GLY A O 1
ATOM 1295 N N . VAL A 1 174 ? 27.662 10.533 -41.279 1.00 86.19 174 VAL A N 1
ATOM 1296 C CA . VAL A 1 174 ? 29.049 10.479 -41.778 1.00 86.19 174 VAL A CA 1
ATOM 1297 C C . VAL A 1 174 ? 29.166 9.528 -42.969 1.00 86.19 174 VAL A C 1
ATOM 1299 O O . VAL A 1 174 ? 29.830 9.856 -43.949 1.00 86.19 174 VAL A O 1
ATOM 1302 N N . GLY A 1 175 ? 28.503 8.372 -42.914 1.00 84.25 175 GLY A N 1
ATOM 1303 C CA . GLY A 1 175 ? 28.464 7.418 -44.018 1.00 84.25 175 GLY A CA 1
ATOM 1304 C C . GLY A 1 175 ? 27.823 8.004 -45.276 1.00 84.25 175 GLY A C 1
ATOM 1305 O O . GLY A 1 175 ? 28.365 7.843 -46.364 1.00 84.25 175 GLY A O 1
ATOM 1306 N N . ASP A 1 176 ? 26.710 8.722 -45.142 1.00 82.81 176 ASP A N 1
ATOM 1307 C CA . ASP A 1 176 ? 26.017 9.351 -46.268 1.00 82.81 176 ASP A CA 1
ATOM 1308 C C . ASP A 1 176 ? 26.785 10.562 -46.819 1.00 82.81 176 ASP A C 1
ATOM 1310 O O . ASP A 1 176 ? 26.866 10.721 -48.036 1.00 82.81 176 ASP A O 1
ATOM 1314 N N . ALA A 1 177 ? 27.451 11.351 -45.968 1.00 78.19 177 ALA A N 1
ATOM 1315 C CA . ALA A 1 177 ? 28.378 12.393 -46.417 1.00 78.19 177 ALA A CA 1
ATOM 1316 C C . ALA A 1 177 ? 29.594 11.799 -47.151 1.00 78.19 177 ALA A C 1
ATOM 1318 O O . ALA A 1 177 ? 29.989 12.300 -48.200 1.00 78.19 177 ALA A O 1
ATOM 1319 N N . GLY A 1 178 ? 30.157 10.698 -46.648 1.00 80.69 178 GLY A N 1
ATOM 1320 C CA . GLY A 1 178 ? 31.238 9.967 -47.310 1.00 80.69 178 GLY A CA 1
ATOM 1321 C C . GLY A 1 178 ? 30.817 9.404 -48.668 1.00 80.69 178 GLY A C 1
ATOM 1322 O O . GLY A 1 178 ? 31.548 9.558 -49.642 1.00 80.69 178 GLY A O 1
ATOM 1323 N N . LYS A 1 179 ? 29.610 8.827 -48.770 1.00 77.50 179 LYS A N 1
ATOM 1324 C CA . LYS A 1 179 ? 29.027 8.403 -50.055 1.00 77.50 179 LYS A CA 1
ATOM 1325 C C . LYS A 1 179 ? 28.838 9.581 -51.009 1.00 77.50 179 LYS A C 1
ATOM 1327 O O . LYS A 1 179 ? 29.164 9.445 -52.179 1.00 77.50 179 LYS A O 1
ATOM 1332 N N . ALA A 1 180 ? 28.350 10.724 -50.526 1.00 73.12 180 ALA A N 1
ATOM 1333 C CA . ALA A 1 180 ? 28.162 11.920 -51.347 1.00 73.12 180 ALA A CA 1
ATOM 1334 C C . ALA A 1 180 ? 29.493 12.510 -51.847 1.00 73.12 180 ALA A C 1
ATOM 1336 O O . ALA A 1 180 ? 29.556 13.000 -52.968 1.00 73.12 180 ALA A O 1
ATOM 1337 N N . LEU A 1 181 ? 30.561 12.433 -51.046 1.00 71.81 181 LEU A N 1
ATOM 1338 C CA . LEU A 1 181 ? 31.911 12.846 -51.448 1.00 71.81 181 LEU A CA 1
ATOM 1339 C C . LEU A 1 181 ? 32.586 11.840 -52.396 1.00 71.81 181 LEU A C 1
ATOM 1341 O O . LEU A 1 181 ? 33.396 12.239 -53.227 1.00 71.81 181 LEU A O 1
ATOM 1345 N N . ALA A 1 182 ? 32.269 10.548 -52.277 1.00 70.44 182 ALA A N 1
ATOM 1346 C CA . ALA A 1 182 ? 32.770 9.498 -53.166 1.00 70.44 182 ALA A CA 1
ATOM 1347 C C . ALA A 1 182 ? 31.975 9.389 -54.484 1.00 70.44 182 ALA A C 1
ATOM 1349 O O . ALA A 1 182 ? 32.477 8.842 -55.467 1.00 70.44 182 ALA A O 1
ATOM 1350 N N . GLN A 1 183 ? 30.745 9.908 -54.527 1.00 66.44 183 GLN A N 1
ATOM 1351 C CA . GLN A 1 183 ? 29.943 10.010 -55.744 1.00 66.44 183 GLN A CA 1
ATOM 1352 C C . GLN A 1 183 ? 30.461 11.148 -56.624 1.00 66.44 183 GLN A C 1
ATOM 1354 O O . GLN A 1 183 ? 30.292 12.329 -56.327 1.00 66.44 183 GLN A O 1
ATOM 1359 N N . THR A 1 184 ? 31.061 10.790 -57.759 1.00 60.56 184 THR A N 1
ATOM 1360 C CA . THR A 1 184 ? 31.433 11.769 -58.784 1.00 60.56 184 THR A CA 1
ATOM 1361 C C . THR A 1 184 ? 30.257 11.926 -59.746 1.00 60.56 184 THR A C 1
ATOM 1363 O O . THR A 1 184 ? 29.926 10.999 -60.485 1.00 60.56 184 THR A O 1
ATOM 1366 N N . THR A 1 185 ? 29.605 13.092 -59.740 1.00 57.28 185 THR A N 1
ATOM 1367 C CA . THR A 1 185 ? 28.579 13.444 -60.734 1.00 57.28 185 THR A CA 1
ATOM 1368 C C . THR A 1 185 ? 29.247 14.136 -61.913 1.00 57.28 185 THR A C 1
ATOM 1370 O O . THR A 1 185 ? 29.706 15.270 -61.805 1.00 57.28 185 THR A O 1
ATOM 1373 N N . THR A 1 186 ? 29.321 13.460 -63.059 1.00 54.22 186 THR A N 1
ATOM 1374 C CA . THR A 1 186 ? 29.824 14.078 -64.293 1.00 54.22 186 THR A CA 1
ATOM 1375 C C . THR A 1 186 ? 28.631 14.589 -65.107 1.00 54.22 186 THR A C 1
ATOM 1377 O O . THR A 1 186 ? 27.850 13.774 -65.615 1.00 54.22 186 THR A O 1
ATOM 1380 N N . PRO A 1 187 ? 28.426 15.914 -65.236 1.00 51.41 187 PRO A N 1
ATOM 1381 C CA . PRO A 1 187 ? 27.345 16.435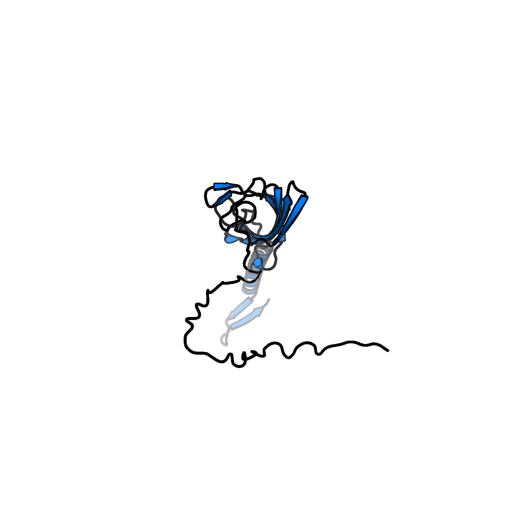 -66.060 1.00 51.41 187 PRO A CA 1
ATOM 1382 C C . PRO A 1 187 ? 27.639 16.097 -67.527 1.00 51.41 187 PRO A C 1
ATOM 1384 O O . PRO A 1 187 ? 28.634 16.544 -68.090 1.00 51.41 187 PRO A O 1
ATOM 1387 N N . THR A 1 188 ? 26.780 15.280 -68.138 1.00 60.41 188 THR A N 1
ATOM 1388 C CA . THR A 1 188 ? 26.866 14.900 -69.556 1.00 60.41 188 THR A CA 1
ATOM 1389 C C . THR A 1 188 ? 25.631 15.437 -70.283 1.00 60.41 188 THR A C 1
ATOM 1391 O O . THR A 1 188 ? 24.549 15.500 -69.700 1.00 60.41 188 THR A O 1
ATOM 1394 N N . ALA A 1 189 ? 25.762 15.814 -71.559 1.00 55.56 189 ALA A N 1
ATOM 1395 C CA . ALA A 1 189 ? 24.713 16.476 -72.353 1.00 55.56 189 ALA A CA 1
ATOM 1396 C C . ALA A 1 189 ? 23.409 15.662 -72.558 1.00 55.56 189 ALA A C 1
ATOM 1398 O O . ALA A 1 189 ? 22.443 16.188 -73.101 1.00 55.56 189 ALA A O 1
ATOM 1399 N N . LEU A 1 190 ? 23.369 14.398 -72.119 1.00 70.44 190 LEU A N 1
ATOM 1400 C CA . LEU A 1 190 ? 22.216 13.491 -72.212 1.00 70.44 190 LEU A CA 1
ATOM 1401 C C . LEU A 1 190 ? 21.538 13.218 -70.848 1.00 70.44 190 LEU A C 1
ATOM 1403 O O . LEU A 1 190 ? 20.557 12.481 -70.799 1.00 70.44 190 LEU A O 1
ATOM 1407 N N . GLY A 1 191 ? 22.041 13.800 -69.750 1.00 56.69 191 GLY A N 1
ATOM 1408 C CA . GLY A 1 191 ? 21.562 13.586 -68.375 1.00 56.69 191 GLY A CA 1
ATOM 1409 C C . GLY A 1 191 ? 22.695 13.237 -67.394 1.00 56.69 191 GLY A C 1
ATOM 1410 O O . GLY A 1 191 ? 23.789 12.865 -67.827 1.00 56.69 191 GLY A O 1
ATOM 1411 N N . PRO A 1 192 ? 22.485 13.382 -66.069 1.00 64.12 192 PRO A N 1
ATOM 1412 C CA . PRO A 1 192 ? 23.526 13.114 -65.076 1.00 64.12 192 PRO A CA 1
ATOM 1413 C C . PRO A 1 192 ? 23.857 11.612 -64.995 1.00 64.12 192 PRO A C 1
ATOM 1415 O O . PRO A 1 192 ? 22.973 10.794 -64.752 1.00 64.12 192 PRO A O 1
ATOM 1418 N N . SER A 1 193 ? 25.138 11.260 -65.156 1.00 61.94 193 SER A N 1
ATOM 1419 C CA . SER A 1 193 ? 25.671 9.913 -64.901 1.00 61.94 193 SER A CA 1
ATOM 1420 C C . SER A 1 193 ? 26.301 9.868 -63.505 1.00 61.94 193 SER A C 1
ATOM 1422 O O . SER A 1 193 ? 27.100 10.740 -63.159 1.00 61.94 193 SER A O 1
ATOM 1424 N N . GLN A 1 194 ? 25.927 8.871 -62.702 1.00 57.91 194 GLN A N 1
ATOM 1425 C CA . GLN A 1 194 ? 26.462 8.627 -61.358 1.00 57.91 194 GLN A CA 1
ATOM 1426 C C . GLN A 1 194 ? 27.457 7.462 -61.438 1.00 57.91 194 GLN A C 1
ATOM 1428 O O . GLN A 1 194 ? 27.083 6.379 -61.886 1.00 57.91 194 GLN A O 1
ATOM 1433 N N . SER A 1 195 ? 28.699 7.652 -60.989 1.00 61.16 195 SER A N 1
ATOM 1434 C CA . SER A 1 195 ? 29.643 6.546 -60.776 1.00 61.16 195 SER A CA 1
ATOM 1435 C C . SER A 1 195 ? 30.233 6.618 -59.369 1.00 61.16 195 SER A C 1
ATOM 1437 O O . SER A 1 195 ? 30.461 7.709 -58.841 1.00 61.16 195 SER A O 1
ATOM 1439 N N . ILE A 1 196 ? 30.430 5.453 -58.762 1.00 57.72 196 ILE A N 1
ATOM 1440 C CA . ILE A 1 196 ? 31.112 5.278 -57.477 1.00 57.72 196 ILE A CA 1
ATOM 1441 C C . ILE A 1 196 ? 32.577 4.926 -57.754 1.00 57.72 196 ILE A C 1
ATOM 1443 O O . ILE A 1 196 ? 32.842 4.151 -58.673 1.00 57.72 196 ILE A O 1
ATOM 1447 N N . ASN A 1 197 ? 33.501 5.523 -57.000 1.00 51.19 197 ASN A N 1
ATOM 1448 C CA . ASN A 1 197 ? 34.931 5.195 -57.047 1.00 51.19 197 ASN A CA 1
ATOM 1449 C C . ASN A 1 197 ? 35.216 3.929 -56.230 1.00 51.19 197 ASN A C 1
ATOM 1451 O O . ASN A 1 197 ? 34.643 3.831 -55.118 1.00 51.19 197 ASN A O 1
#

Organism: Vibrio splendidus (NCBI:txid29497)

Secondary structure (DSSP, 8-state):
---------S-----------PPPSS------------TT-------TTT---TT-B--EEEEE--PPP-STTTTTSPEEEEEEE-S--B-GGG-B-S-TT-EEEEEEEEETTTTEEEEEEEEEEEE-TTS-EEEEE---B-EETTEEBEE-----TTHHHHHHHHHHHHHHHHHHHHHHHHEEEEEETTEEEEEE-

Radius of gyration: 36.63 Å; chains: 1; bounding box: 107×68×94 Å